Protein AF-A0A257GTQ3-F1 (afdb_monomer)

Secondary structure (DSSP, 8-state):
-HHHHHHHHSS-TT-TT---EEEEES--HHHHSSSHHHHHHHHHH-SEEEEEESS--TTGGG-SEEEEBPPGGGS-EEEE-TT-EEEEE---SPPPTT-B-HHHHHHHHHHHTT------SSGGGHHHHHHHHHHHTHHHHTT--HHHHHHHSEEESP--STT----SS--SS--SSTTSS--------PPPSS---SSS-S-------SS----

Structure (mmCIF, N/CA/C/O backbone):
data_AF-A0A257GTQ3-F1
#
_entry.id   AF-A0A257GTQ3-F1
#
loop_
_atom_site.group_PDB
_atom_site.id
_atom_site.type_symbol
_atom_site.label_atom_id
_atom_site.label_alt_id
_atom_site.label_comp_id
_atom_site.label_asym_id
_atom_site.label_entity_id
_atom_site.label_seq_id
_atom_site.pdbx_PDB_ins_code
_atom_site.Cartn_x
_atom_site.Cartn_y
_atom_site.Cartn_z
_atom_site.occupancy
_atom_site.B_iso_or_equiv
_atom_site.auth_seq_id
_atom_site.auth_comp_id
_atom_site.auth_asym_id
_atom_site.auth_atom_id
_atom_site.pdbx_PDB_model_num
ATOM 1 N N . THR A 1 1 ? 8.816 -9.299 -2.120 1.00 52.41 1 THR A N 1
ATOM 2 C CA . THR A 1 1 ? 8.744 -7.893 -2.590 1.00 52.41 1 THR A CA 1
ATOM 3 C C . THR A 1 1 ? 8.088 -7.847 -3.965 1.00 52.41 1 THR A C 1
ATOM 5 O O . THR A 1 1 ? 7.924 -8.905 -4.564 1.00 52.41 1 THR A O 1
ATOM 8 N N . VAL A 1 2 ? 7.696 -6.670 -4.474 1.00 62.88 2 VAL A N 1
ATOM 9 C CA . VAL A 1 2 ? 7.109 -6.532 -5.832 1.00 62.88 2 VAL A CA 1
ATOM 10 C C . VAL A 1 2 ? 8.081 -7.011 -6.926 1.00 62.88 2 VAL A C 1
ATOM 12 O O . VAL A 1 2 ? 7.671 -7.591 -7.925 1.00 62.88 2 VAL A O 1
ATOM 15 N N . VAL A 1 3 ? 9.390 -6.859 -6.708 1.00 68.75 3 VAL A N 1
ATOM 16 C CA . VAL A 1 3 ? 10.421 -7.381 -7.622 1.00 68.75 3 VAL A CA 1
ATOM 17 C C . VAL A 1 3 ? 10.440 -8.915 -7.612 1.00 68.75 3 VAL A C 1
ATOM 19 O O . VAL A 1 3 ? 10.368 -9.545 -8.661 1.00 68.75 3 VAL A O 1
ATOM 22 N N . GLU A 1 4 ? 10.435 -9.533 -6.428 1.00 77.38 4 GLU A N 1
ATOM 23 C CA . GLU A 1 4 ? 10.450 -10.999 -6.301 1.00 77.38 4 GLU A CA 1
ATOM 24 C C . GLU A 1 4 ? 9.215 -11.676 -6.912 1.00 77.38 4 GLU A C 1
ATOM 26 O O . GLU A 1 4 ? 9.310 -12.801 -7.400 1.00 77.38 4 GLU A O 1
ATOM 31 N N . SER A 1 5 ? 8.039 -11.037 -6.880 1.00 81.06 5 SER A N 1
ATOM 32 C CA . SER A 1 5 ? 6.834 -11.624 -7.482 1.00 81.06 5 SER A CA 1
ATOM 33 C C . SER A 1 5 ? 6.911 -11.674 -9.010 1.00 81.06 5 SER A C 1
ATOM 35 O O . SER A 1 5 ? 6.331 -12.579 -9.610 1.00 81.06 5 SER A O 1
ATOM 37 N N . ARG A 1 6 ? 7.660 -10.762 -9.642 1.00 83.62 6 ARG A N 1
ATOM 38 C CA . ARG A 1 6 ? 7.871 -10.729 -11.097 1.00 83.62 6 ARG A CA 1
ATOM 39 C C . ARG A 1 6 ? 8.849 -11.782 -11.575 1.00 83.62 6 ARG A C 1
ATOM 41 O O . ARG A 1 6 ? 8.560 -12.468 -12.551 1.00 83.62 6 ARG A O 1
ATOM 48 N N . ASP A 1 7 ? 9.941 -11.973 -10.846 1.00 90.06 7 ASP A N 1
ATOM 49 C CA . ASP A 1 7 ? 10.881 -13.056 -11.139 1.00 90.06 7 ASP A CA 1
ATOM 50 C C . ASP A 1 7 ? 10.176 -14.413 -11.040 1.00 90.06 7 ASP A C 1
ATOM 52 O O . ASP A 1 7 ? 10.350 -15.274 -11.898 1.00 90.06 7 ASP A O 1
ATOM 56 N N . LYS A 1 8 ? 9.276 -14.572 -10.060 1.00 92.75 8 LYS A N 1
ATOM 57 C CA . LYS A 1 8 ? 8.428 -15.765 -9.956 1.00 92.75 8 LYS A CA 1
ATOM 58 C C . LYS A 1 8 ? 7.410 -15.901 -11.084 1.00 92.75 8 LYS A C 1
ATOM 60 O O . LYS A 1 8 ? 7.043 -17.024 -11.402 1.00 92.75 8 LYS A O 1
ATOM 65 N N . ALA A 1 9 ? 6.929 -14.816 -11.687 1.00 93.88 9 ALA A N 1
ATOM 66 C CA . ALA A 1 9 ? 6.057 -14.910 -12.862 1.00 93.88 9 ALA A CA 1
ATOM 67 C C . ALA A 1 9 ? 6.818 -15.459 -14.083 1.00 93.88 9 ALA A C 1
ATOM 69 O O . ALA A 1 9 ? 6.277 -16.250 -14.857 1.00 93.88 9 ALA A O 1
ATOM 70 N N . LEU A 1 10 ? 8.099 -15.100 -14.198 1.00 95.25 10 LEU A N 1
ATOM 71 C CA . LEU A 1 10 ? 8.998 -15.519 -15.275 1.00 95.25 10 LEU A CA 1
ATOM 72 C C . LEU A 1 10 ? 9.765 -16.819 -14.991 1.00 95.25 10 LEU A C 1
ATOM 74 O O . LEU A 1 10 ? 10.515 -17.275 -15.854 1.00 95.25 10 LEU A O 1
ATOM 78 N N . ALA A 1 11 ? 9.583 -17.423 -13.815 1.00 95.00 11 ALA A N 1
ATOM 79 C CA . ALA A 1 11 ? 10.220 -18.684 -13.454 1.00 95.00 11 ALA A CA 1
ATOM 80 C C . ALA A 1 11 ? 9.871 -19.806 -14.447 1.00 95.00 11 ALA A C 1
ATOM 82 O O . ALA A 1 11 ? 8.880 -19.738 -15.180 1.00 95.00 11 ALA A O 1
ATOM 83 N N . ASP A 1 12 ? 10.679 -20.864 -14.476 1.00 95.12 12 ASP A N 1
ATOM 84 C CA . ASP A 1 12 ? 10.383 -22.047 -15.287 1.00 95.12 12 ASP A CA 1
ATOM 85 C C . ASP A 1 12 ? 9.083 -22.725 -14.814 1.00 95.12 12 ASP A C 1
ATOM 87 O O . ASP A 1 12 ? 8.735 -22.663 -13.637 1.00 95.12 12 ASP A O 1
ATOM 91 N N . ASP A 1 13 ? 8.348 -23.383 -15.715 1.00 93.44 13 ASP A N 1
ATOM 92 C CA . ASP A 1 13 ? 7.093 -24.072 -15.362 1.00 93.44 13 ASP A CA 1
ATOM 93 C C . ASP A 1 13 ? 7.296 -25.238 -14.377 1.00 93.44 13 ASP A C 1
ATOM 95 O O . ASP A 1 13 ? 6.336 -25.680 -13.746 1.00 93.44 13 ASP A O 1
ATOM 99 N N . SER A 1 14 ? 8.525 -25.738 -14.232 1.00 95.25 14 SER A N 1
ATOM 100 C CA . SER A 1 14 ? 8.886 -26.716 -13.204 1.00 95.25 14 SER A CA 1
ATOM 101 C C . SER A 1 14 ? 9.073 -26.118 -11.805 1.00 95.25 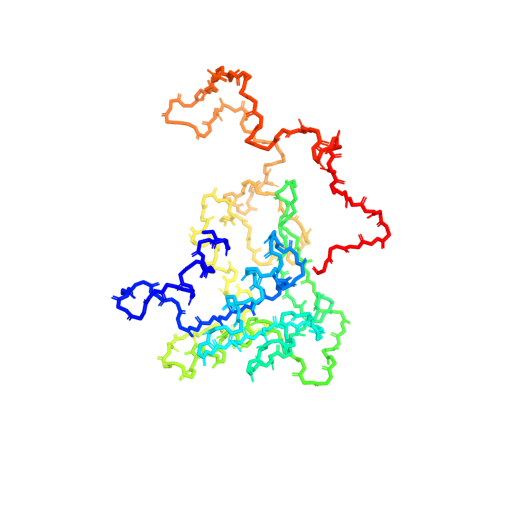14 SER A C 1
ATOM 103 O O . SER A 1 14 ? 9.116 -26.878 -10.835 1.00 95.25 14 SER A O 1
ATOM 105 N N . ASP A 1 15 ? 9.165 -24.790 -11.672 1.00 95.56 15 ASP A N 1
ATOM 106 C CA . ASP A 1 15 ? 9.287 -24.128 -10.375 1.00 95.56 15 ASP A CA 1
ATOM 107 C C . ASP A 1 15 ? 7.935 -24.171 -9.631 1.00 95.56 15 ASP A C 1
ATOM 109 O O . ASP A 1 15 ? 6.957 -23.562 -10.080 1.00 95.56 15 ASP A O 1
ATOM 113 N N . PRO A 1 16 ? 7.847 -24.842 -8.463 1.00 94.06 16 PRO A N 1
ATOM 114 C CA . PRO A 1 16 ? 6.606 -24.921 -7.690 1.00 94.06 16 PRO A CA 1
ATOM 115 C C . PRO A 1 16 ? 6.141 -23.564 -7.139 1.00 94.06 16 PRO A C 1
ATOM 117 O O . PRO A 1 16 ? 5.009 -23.446 -6.670 1.00 94.06 16 PRO A O 1
ATOM 120 N N . HIS A 1 17 ? 7.002 -22.548 -7.158 1.00 94.81 17 HIS A N 1
ATOM 121 C CA . HIS A 1 17 ? 6.705 -21.189 -6.724 1.00 94.81 17 HIS A CA 1
ATOM 122 C C . HIS A 1 17 ? 6.378 -20.241 -7.878 1.00 94.81 17 HIS A C 1
ATOM 124 O O . HIS A 1 17 ? 6.173 -19.048 -7.620 1.00 94.81 17 HIS A O 1
ATOM 130 N N . LYS A 1 18 ? 6.305 -20.742 -9.121 1.00 96.19 18 LYS A N 1
ATOM 131 C CA . LYS A 1 18 ? 5.925 -19.929 -10.273 1.00 96.19 18 LYS A CA 1
ATOM 132 C C . LYS A 1 18 ? 4.564 -19.274 -10.054 1.00 96.19 18 LYS A C 1
ATOM 134 O O . LYS A 1 18 ? 3.571 -19.921 -9.715 1.00 96.19 18 LYS A O 1
ATOM 139 N N . VAL A 1 19 ? 4.508 -17.969 -10.289 1.00 96.31 19 VAL A N 1
ATOM 140 C CA . VAL A 1 19 ? 3.266 -17.200 -10.209 1.00 96.31 19 VAL A CA 1
ATOM 141 C C . VAL A 1 19 ? 2.576 -17.257 -11.565 1.00 96.31 19 VAL A C 1
ATOM 143 O O . VAL A 1 19 ? 3.073 -16.736 -12.556 1.00 96.31 19 VAL A O 1
ATOM 146 N N . HIS A 1 20 ? 1.411 -17.898 -11.612 1.00 96.44 20 HIS A N 1
ATOM 147 C CA . HIS A 1 20 ? 0.620 -18.007 -12.840 1.00 96.44 20 HIS A CA 1
ATOM 148 C C . HIS A 1 20 ? -0.433 -16.919 -12.992 1.00 96.44 20 HIS A C 1
ATOM 150 O O . HIS A 1 20 ? -0.839 -16.629 -14.113 1.00 96.44 20 HIS A O 1
ATOM 156 N N . GLY A 1 21 ? -0.896 -16.337 -11.893 1.00 96.94 21 GLY A N 1
ATOM 157 C CA . GLY A 1 21 ? -1.866 -15.262 -11.942 1.00 96.94 21 GLY A CA 1
ATOM 158 C C . GLY A 1 21 ? -1.642 -14.261 -10.830 1.00 96.94 21 GLY A C 1
ATOM 159 O O . GLY A 1 21 ? -1.078 -14.596 -9.787 1.00 96.94 21 GLY A O 1
ATOM 160 N N . MET A 1 22 ? -2.068 -13.031 -11.078 1.00 96.94 22 MET A N 1
ATOM 161 C CA . MET A 1 22 ? -1.882 -11.923 -10.157 1.00 96.94 22 MET A CA 1
ATOM 162 C C . MET A 1 22 ? -3.159 -11.098 -10.068 1.00 96.94 22 MET A C 1
ATOM 164 O O . MET A 1 22 ? -3.832 -10.861 -11.071 1.00 96.94 22 MET A O 1
ATOM 168 N N . TYR A 1 23 ? -3.471 -10.665 -8.851 1.00 97.75 23 TYR A N 1
ATOM 169 C CA . TYR A 1 23 ? -4.510 -9.688 -8.589 1.00 97.75 23 TYR A CA 1
ATOM 170 C C . TYR A 1 23 ? -3.848 -8.418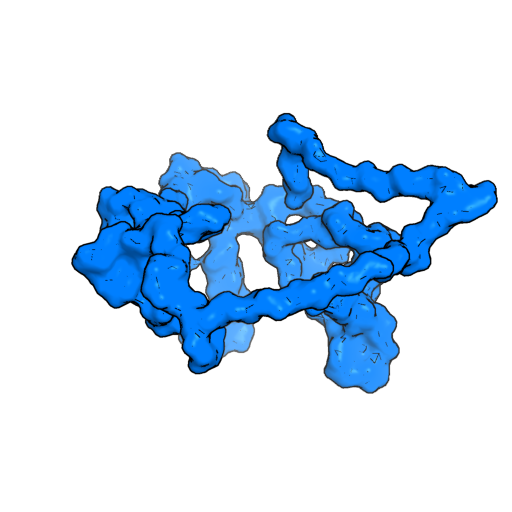 -8.048 1.00 97.75 23 TYR A C 1
ATOM 172 O O . TYR A 1 23 ? -3.321 -8.424 -6.937 1.00 97.75 23 TYR A O 1
ATOM 180 N N . ILE A 1 24 ? -3.835 -7.365 -8.864 1.00 97.31 24 ILE A N 1
ATOM 181 C CA . ILE A 1 24 ? -3.259 -6.057 -8.540 1.00 97.31 24 ILE A CA 1
ATOM 182 C C . ILE A 1 24 ? -4.400 -5.108 -8.175 1.00 97.31 24 ILE A C 1
ATOM 184 O O . ILE A 1 24 ? -5.370 -4.992 -8.921 1.00 97.31 24 ILE A O 1
ATOM 188 N N . MET A 1 25 ? -4.289 -4.430 -7.035 1.00 97.94 25 MET A N 1
ATOM 189 C CA . MET A 1 25 ? -5.295 -3.489 -6.544 1.00 97.94 25 MET A CA 1
ATOM 190 C C . MET A 1 25 ? -4.646 -2.132 -6.278 1.00 97.94 25 MET A C 1
ATOM 192 O O . MET A 1 25 ? -3.805 -2.031 -5.390 1.00 97.94 25 MET A O 1
ATOM 196 N N . GLY A 1 26 ? -5.066 -1.100 -7.013 1.00 96.31 26 GLY A N 1
ATOM 197 C CA . GLY A 1 26 ? -4.649 0.286 -6.786 1.00 96.31 26 GLY A CA 1
ATOM 198 C C . GLY A 1 26 ? -3.155 0.556 -6.994 1.00 96.31 26 GLY A C 1
ATOM 199 O O . GLY A 1 26 ? -2.608 1.425 -6.320 1.00 96.31 26 GLY A O 1
ATOM 200 N N . GLU A 1 27 ? -2.495 -0.184 -7.889 1.00 95.56 27 GLU A N 1
ATOM 201 C CA . GLU A 1 27 ? -1.079 0.008 -8.226 1.00 95.56 27 GLU A CA 1
ATOM 202 C C . GLU A 1 27 ? -0.848 -0.036 -9.742 1.00 95.56 27 GLU A C 1
ATOM 204 O O . GLU A 1 27 ? -1.530 -0.765 -10.466 1.00 95.56 27 GLU A O 1
ATOM 209 N N . ASN A 1 28 ? 0.182 0.680 -10.210 1.00 96.06 28 ASN A N 1
ATOM 210 C CA . ASN A 1 28 ? 0.575 0.720 -11.619 1.00 96.06 28 ASN A CA 1
ATOM 211 C C . ASN A 1 28 ? 2.041 0.285 -11.875 1.00 96.06 28 ASN A C 1
ATOM 213 O O . ASN A 1 28 ? 2.844 1.056 -12.419 1.00 96.06 28 ASN A O 1
ATOM 217 N N . PRO A 1 29 ? 2.423 -0.966 -11.554 1.00 94.38 29 PRO A N 1
ATOM 218 C CA . PRO A 1 29 ? 3.793 -1.462 -11.711 1.00 94.38 29 PRO A CA 1
ATOM 219 C C . PRO A 1 29 ? 4.291 -1.522 -13.166 1.00 94.38 29 PRO A C 1
ATOM 221 O O . PRO A 1 29 ? 5.487 -1.690 -13.407 1.00 94.38 29 PRO A O 1
ATOM 224 N N . ALA A 1 30 ? 3.423 -1.405 -14.175 1.00 93.81 30 ALA A N 1
ATOM 225 C CA . ALA A 1 30 ? 3.834 -1.248 -15.574 1.00 93.81 30 ALA A CA 1
ATOM 226 C C . ALA A 1 30 ? 4.410 0.150 -15.894 1.00 93.81 30 ALA A C 1
ATOM 228 O O . ALA A 1 30 ? 4.941 0.346 -16.997 1.00 93.81 30 ALA A O 1
ATOM 229 N N . MET A 1 31 ? 4.321 1.097 -14.953 1.00 93.81 31 MET A N 1
ATOM 230 C CA . MET A 1 31 ? 4.890 2.443 -15.047 1.00 93.81 31 MET A CA 1
ATOM 231 C C . MET A 1 31 ? 5.758 2.829 -13.836 1.00 93.81 31 MET A C 1
ATOM 233 O O . MET A 1 31 ? 6.762 3.512 -14.014 1.00 93.81 31 MET A O 1
ATOM 237 N N . SER A 1 32 ? 5.416 2.406 -12.616 1.00 92.44 32 SER A N 1
ATOM 238 C CA . SER A 1 32 ? 6.102 2.856 -11.391 1.00 92.44 32 SER A CA 1
ATOM 239 C C . SER A 1 32 ? 7.365 2.075 -11.021 1.00 92.44 32 SER A C 1
ATOM 241 O O . SER A 1 32 ? 8.206 2.589 -10.283 1.00 92.44 32 SER A O 1
ATOM 243 N N . ASP A 1 33 ? 7.497 0.838 -11.491 1.00 91.88 33 ASP A N 1
ATOM 244 C CA . ASP A 1 33 ? 8.557 -0.063 -11.039 1.00 91.88 33 ASP A CA 1
ATOM 245 C C . ASP A 1 33 ? 9.873 0.113 -11.815 1.00 91.88 33 ASP A C 1
ATOM 247 O O . ASP A 1 33 ? 9.870 0.523 -12.980 1.00 91.88 33 ASP A O 1
ATOM 251 N N . PRO A 1 34 ? 11.022 -0.245 -11.210 1.00 89.88 34 PRO A N 1
ATOM 252 C CA . PRO A 1 34 ? 12.297 -0.269 -11.918 1.00 89.88 34 PRO A CA 1
ATOM 253 C C . PRO A 1 34 ? 12.316 -1.346 -13.014 1.00 89.88 34 PRO A C 1
ATOM 255 O O . PRO A 1 34 ? 11.641 -2.367 -12.908 1.00 89.88 34 PRO A O 1
ATOM 258 N N . ASP A 1 35 ? 13.134 -1.118 -14.048 1.00 92.69 35 ASP A N 1
ATOM 259 C CA . ASP A 1 35 ? 13.238 -1.967 -15.246 1.00 92.69 35 ASP A CA 1
ATOM 260 C C . ASP A 1 35 ? 11.874 -2.260 -15.896 1.00 92.69 35 ASP A C 1
ATOM 262 O O . ASP A 1 35 ? 11.339 -3.369 -15.854 1.00 92.69 35 ASP A O 1
ATOM 266 N N . LEU A 1 36 ? 11.309 -1.232 -16.541 1.00 93.00 36 LEU A N 1
ATOM 267 C CA . LEU A 1 36 ? 9.987 -1.307 -17.169 1.00 93.00 36 LEU A CA 1
ATOM 268 C C . LEU A 1 36 ? 9.866 -2.398 -18.247 1.00 93.00 36 LEU A C 1
ATOM 270 O O . LEU A 1 36 ? 8.756 -2.843 -18.543 1.00 93.00 36 LEU A O 1
ATOM 274 N N . ASN A 1 37 ? 10.978 -2.845 -18.833 1.00 94.69 37 ASN A N 1
ATOM 275 C CA . ASN A 1 37 ? 10.952 -3.931 -19.807 1.00 94.69 37 ASN A CA 1
ATOM 276 C C . ASN A 1 37 ? 10.718 -5.271 -19.108 1.00 94.69 37 ASN A C 1
ATOM 278 O O . ASN A 1 37 ? 9.784 -5.987 -19.472 1.00 94.69 37 ASN A O 1
ATOM 282 N N . HIS A 1 38 ? 11.509 -5.571 -18.072 1.00 93.75 38 HIS A N 1
ATOM 283 C CA . HIS A 1 38 ? 11.317 -6.757 -17.230 1.00 93.75 38 HIS A CA 1
ATOM 284 C C . HIS A 1 38 ? 9.921 -6.777 -16.611 1.00 93.75 38 HIS A C 1
ATOM 286 O O . HIS A 1 38 ? 9.172 -7.748 -16.706 1.00 93.75 38 HIS A O 1
ATOM 292 N N . ALA A 1 39 ? 9.541 -5.631 -16.065 1.00 94.00 39 ALA A N 1
ATOM 293 C CA . ALA A 1 39 ? 8.266 -5.352 -15.448 1.00 94.00 39 ALA A CA 1
ATOM 294 C C . ALA A 1 39 ? 7.053 -5.752 -16.301 1.00 94.00 39 ALA A C 1
ATOM 296 O O . ALA A 1 39 ? 6.184 -6.520 -15.875 1.00 94.00 39 ALA A O 1
ATOM 297 N N . ARG A 1 40 ? 6.989 -5.205 -17.517 1.00 95.62 40 ARG A N 1
ATOM 298 C CA . ARG A 1 40 ? 5.892 -5.434 -18.461 1.00 95.62 40 ARG A CA 1
ATOM 299 C C . ARG A 1 40 ? 5.937 -6.846 -19.024 1.00 95.62 40 ARG A C 1
ATOM 301 O O . ARG A 1 40 ? 4.883 -7.447 -19.202 1.00 95.62 40 ARG A O 1
ATOM 308 N N . HIS A 1 41 ? 7.134 -7.388 -19.260 1.00 96.25 41 HIS A N 1
ATOM 309 C CA . HIS A 1 41 ? 7.292 -8.764 -19.715 1.00 96.25 41 HIS A CA 1
ATOM 310 C C . HIS A 1 41 ? 6.733 -9.765 -18.699 1.00 96.25 41 HIS A C 1
ATOM 312 O O . HIS A 1 41 ? 5.942 -10.628 -19.073 1.00 96.25 41 HIS A O 1
ATOM 318 N N . ALA A 1 42 ? 7.070 -9.600 -17.417 1.00 95.94 42 ALA A N 1
ATOM 319 C CA . ALA A 1 42 ? 6.550 -10.435 -16.342 1.00 95.94 42 ALA A CA 1
ATOM 320 C C . ALA A 1 42 ? 5.018 -10.388 -16.281 1.00 95.94 42 ALA A C 1
ATOM 322 O O . ALA A 1 42 ? 4.375 -11.435 -16.294 1.00 95.94 42 ALA A O 1
ATOM 323 N N . LEU A 1 43 ? 4.427 -9.187 -16.292 1.00 96.44 43 LEU A N 1
ATOM 324 C CA . LEU A 1 43 ? 2.969 -9.020 -16.264 1.00 96.44 43 LEU A CA 1
ATOM 325 C C . LEU A 1 43 ? 2.285 -9.666 -17.478 1.00 96.44 43 LEU A C 1
ATOM 327 O O . LEU A 1 43 ? 1.301 -10.378 -17.308 1.00 96.44 43 LEU A O 1
ATOM 331 N N . ALA A 1 44 ? 2.836 -9.484 -18.680 1.00 96.12 44 ALA A N 1
ATOM 332 C CA . ALA A 1 44 ? 2.297 -10.065 -19.911 1.00 96.12 44 ALA A CA 1
ATOM 333 C C . ALA A 1 44 ? 2.489 -11.592 -20.018 1.00 96.12 44 ALA A C 1
ATOM 335 O O . ALA A 1 44 ? 1.850 -12.231 -20.849 1.00 96.12 44 ALA A O 1
ATOM 336 N N . SER A 1 45 ? 3.385 -12.179 -19.217 1.00 96.12 45 SER A N 1
ATOM 337 C CA . SER A 1 45 ? 3.636 -13.629 -19.190 1.00 96.12 45 SER A CA 1
ATOM 338 C C . SER A 1 45 ? 2.676 -14.408 -18.284 1.00 96.12 45 SER A C 1
ATOM 340 O O . SER A 1 45 ? 2.628 -15.640 -18.346 1.00 96.12 45 SER A O 1
ATOM 342 N N . LEU A 1 46 ? 1.922 -13.705 -17.432 1.00 97.25 46 LEU A N 1
ATOM 343 C CA . LEU A 1 46 ? 0.943 -14.318 -16.543 1.00 97.25 46 LEU A CA 1
ATOM 344 C C . LEU A 1 46 ? -0.156 -15.010 -17.358 1.00 97.25 46 LEU A C 1
ATOM 346 O O . LEU A 1 46 ? -0.575 -14.541 -18.410 1.00 97.25 46 LEU A O 1
ATOM 350 N N . LYS A 1 47 ? -0.662 -16.129 -16.835 1.00 97.44 47 LYS A N 1
ATOM 351 C CA . LYS A 1 47 ? -1.834 -16.816 -17.398 1.00 97.44 47 LYS A CA 1
ATOM 352 C C . LYS A 1 47 ? -3.132 -16.077 -17.089 1.00 97.44 47 LYS A C 1
ATOM 354 O O . LYS A 1 47 ? -4.120 -16.303 -17.780 1.00 97.44 47 LYS A O 1
ATOM 359 N N . HIS A 1 48 ? -3.149 -15.301 -16.005 1.00 98.06 48 HIS A N 1
ATOM 360 C CA . HIS A 1 48 ? -4.294 -14.480 -15.653 1.00 98.06 48 HIS A CA 1
ATOM 361 C C . HIS A 1 48 ? -3.900 -13.232 -14.855 1.00 98.06 48 HIS A C 1
ATOM 363 O O . HIS A 1 48 ? -3.315 -13.349 -13.776 1.00 98.06 48 HIS A O 1
ATOM 369 N N . LEU A 1 49 ? -4.260 -12.049 -15.340 1.00 98.44 49 LEU A N 1
ATOM 370 C CA . LEU A 1 49 ? -4.040 -10.779 -14.657 1.00 98.44 49 LEU A CA 1
ATOM 371 C C . LEU A 1 49 ? -5.372 -10.064 -14.405 1.00 98.44 49 LEU A C 1
ATOM 373 O O . LEU A 1 49 ? -6.084 -9.691 -15.339 1.00 98.44 49 LEU A O 1
ATOM 377 N N . VAL A 1 50 ? -5.686 -9.853 -13.126 1.00 98.56 50 VAL A N 1
ATOM 378 C CA . VAL A 1 50 ? -6.825 -9.047 -12.673 1.00 98.56 50 VAL A CA 1
ATOM 379 C C . VAL A 1 50 ? -6.297 -7.734 -12.116 1.00 98.56 50 VAL A C 1
ATOM 381 O O . VAL A 1 50 ? -5.424 -7.741 -11.247 1.00 98.56 50 VAL A O 1
ATOM 384 N N . VAL A 1 51 ? -6.843 -6.615 -12.583 1.00 98.62 51 VAL A N 1
ATOM 385 C CA . VAL A 1 51 ? -6.495 -5.277 -12.093 1.00 98.62 51 VAL A CA 1
ATOM 386 C C . VAL A 1 51 ? -7.744 -4.590 -11.556 1.00 98.62 51 VAL A C 1
ATOM 388 O O . VAL A 1 51 ? -8.727 -4.426 -12.276 1.00 98.62 51 VAL A O 1
ATOM 391 N N . GLN A 1 52 ? -7.716 -4.197 -10.285 1.00 98.62 52 GLN A N 1
ATOM 392 C CA . GLN A 1 52 ? -8.726 -3.346 -9.665 1.00 98.62 52 GLN A CA 1
ATOM 393 C C . GLN A 1 52 ? -8.178 -1.927 -9.541 1.00 98.62 52 GLN A C 1
ATOM 395 O O . GLN A 1 52 ? -7.240 -1.689 -8.782 1.00 98.62 52 GLN A O 1
ATOM 400 N N . ASP A 1 53 ? -8.756 -0.997 -10.294 1.00 97.94 53 ASP A N 1
ATOM 401 C CA . ASP A 1 53 ? -8.223 0.357 -10.446 1.00 97.94 53 ASP A CA 1
ATOM 402 C C . ASP A 1 53 ? -9.360 1.364 -10.686 1.00 97.94 53 ASP A C 1
ATOM 404 O O . ASP A 1 53 ? -10.479 1.003 -11.067 1.00 97.94 53 ASP A O 1
ATOM 408 N N . ILE A 1 54 ? -9.068 2.635 -10.430 1.00 97.12 54 ILE A N 1
ATOM 409 C CA . ILE A 1 54 ? -9.953 3.777 -10.663 1.00 97.12 54 ILE A CA 1
ATOM 410 C C . ILE A 1 54 ? -9.769 4.362 -12.074 1.00 97.12 54 ILE A C 1
ATOM 412 O O . ILE A 1 54 ? -10.655 5.063 -12.565 1.00 97.12 54 ILE A O 1
ATOM 416 N N . PHE A 1 55 ? -8.655 4.054 -12.749 1.00 96.38 55 PHE A N 1
ATOM 417 C CA . PHE A 1 55 ? -8.374 4.468 -14.124 1.00 96.38 55 PHE A CA 1
ATOM 418 C C . PHE A 1 55 ? -7.876 3.309 -14.992 1.00 96.38 55 PHE A C 1
ATOM 420 O O . PHE A 1 55 ? -7.450 2.263 -14.510 1.00 96.38 55 PHE A O 1
ATOM 427 N N . MET A 1 56 ? -7.901 3.511 -16.312 1.00 97.12 56 MET A N 1
ATOM 428 C CA . MET A 1 56 ? -7.236 2.609 -17.254 1.00 97.12 56 MET A CA 1
ATOM 429 C C . MET A 1 56 ? -5.732 2.918 -17.296 1.00 97.12 56 MET A C 1
ATOM 431 O O . MET A 1 56 ? -5.261 3.636 -18.180 1.00 97.12 56 MET A O 1
ATOM 435 N N . THR A 1 57 ? -5.002 2.416 -16.301 1.00 97.50 57 THR A N 1
ATOM 436 C CA . THR A 1 57 ? -3.54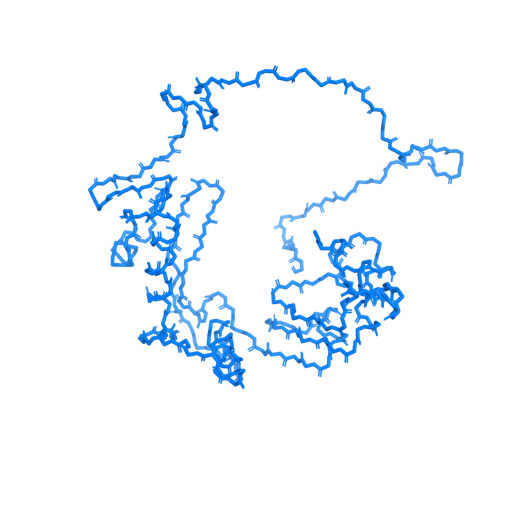6 2.562 -16.151 1.00 97.50 57 THR A CA 1
ATOM 437 C C . THR A 1 57 ? -2.769 1.671 -17.124 1.00 97.50 57 THR A C 1
ATOM 439 O O . THR A 1 57 ? -3.320 0.743 -17.719 1.00 97.50 57 THR A O 1
ATOM 442 N N . GLU A 1 58 ? -1.465 1.907 -17.291 1.00 97.06 58 GLU A N 1
ATOM 443 C CA . GLU A 1 58 ? -0.575 1.057 -18.099 1.00 97.06 58 GLU A CA 1
ATOM 444 C C . GLU A 1 58 ? -0.602 -0.405 -17.639 1.00 97.06 58 GLU A C 1
ATOM 446 O O . GLU A 1 58 ? -0.442 -1.312 -18.453 1.00 97.06 58 GLU A O 1
ATOM 451 N N . THR A 1 59 ? -0.822 -0.643 -16.345 1.00 97.50 59 THR A N 1
ATOM 452 C CA . THR A 1 59 ? -0.991 -1.992 -15.797 1.00 97.50 59 THR A CA 1
ATOM 453 C C . THR A 1 59 ? -2.358 -2.564 -16.154 1.00 97.50 59 THR A C 1
ATOM 455 O O . THR A 1 59 ? -2.429 -3.706 -16.604 1.00 97.50 59 THR A O 1
ATOM 458 N N . ALA A 1 60 ? -3.435 -1.779 -16.028 1.00 97.81 60 ALA A N 1
ATOM 459 C CA . ALA A 1 60 ? -4.777 -2.207 -16.430 1.00 97.81 60 ALA A CA 1
ATOM 460 C C . ALA A 1 60 ? -4.861 -2.548 -17.930 1.00 97.81 60 ALA A C 1
ATOM 462 O O . ALA A 1 60 ? -5.566 -3.480 -18.306 1.00 97.81 60 ALA A O 1
ATOM 463 N N . TRP A 1 61 ? -4.081 -1.871 -18.780 1.00 97.25 61 TRP A N 1
ATOM 464 C CA . TRP A 1 61 ? -3.958 -2.186 -20.211 1.00 97.25 61 TRP A CA 1
ATOM 465 C C . TRP A 1 61 ? -3.406 -3.586 -20.509 1.00 97.25 61 TRP A C 1
ATOM 467 O O . TRP A 1 61 ? -3.639 -4.104 -21.600 1.00 97.25 61 TRP A O 1
ATOM 477 N N . LEU A 1 62 ? -2.669 -4.188 -19.572 1.00 97.19 62 LEU A N 1
ATOM 478 C CA . LEU A 1 62 ? -2.140 -5.550 -19.694 1.00 97.19 62 LEU A CA 1
ATOM 479 C C . LEU A 1 62 ? -3.082 -6.606 -19.095 1.00 97.19 62 LEU A C 1
ATOM 481 O O . LEU A 1 62 ? -2.797 -7.795 -19.211 1.00 97.19 62 LEU A O 1
ATOM 485 N N . ALA A 1 63 ? -4.157 -6.195 -18.418 1.00 98.25 63 ALA A N 1
ATOM 486 C CA . ALA A 1 63 ? -5.020 -7.092 -17.662 1.00 98.25 63 ALA A CA 1
ATOM 487 C C . ALA A 1 63 ? -5.995 -7.867 -18.556 1.00 98.25 63 ALA A C 1
ATOM 489 O O . ALA A 1 63 ? -6.545 -7.330 -19.517 1.00 98.25 63 ALA A O 1
ATOM 490 N N . ASP A 1 64 ? -6.299 -9.105 -18.166 1.00 98.56 64 ASP A N 1
ATOM 491 C CA . ASP A 1 64 ? -7.404 -9.863 -18.759 1.00 98.56 64 ASP A CA 1
ATOM 492 C C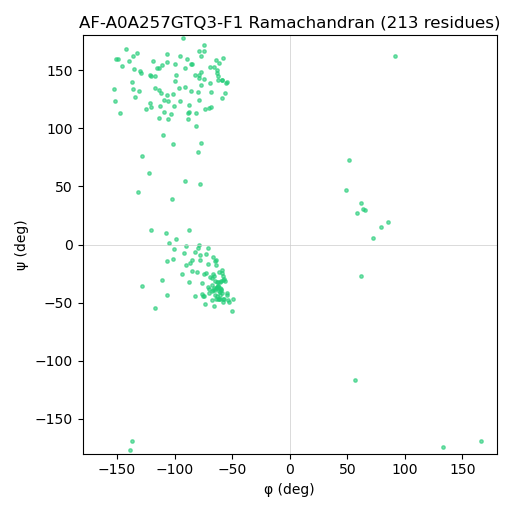 . ASP A 1 64 ? -8.757 -9.369 -18.236 1.00 98.56 64 ASP A C 1
ATOM 494 O O . ASP A 1 64 ? -9.773 -9.427 -18.931 1.00 98.56 64 ASP A O 1
ATOM 498 N N . VAL A 1 65 ? -8.782 -8.918 -16.977 1.00 98.38 65 VAL A N 1
ATOM 499 C CA . VAL A 1 65 ? -9.979 -8.423 -16.295 1.00 98.38 65 VAL A CA 1
ATOM 500 C C . VAL A 1 65 ? -9.648 -7.129 -15.568 1.00 98.38 65 VAL A C 1
ATOM 502 O O . VAL A 1 65 ? -8.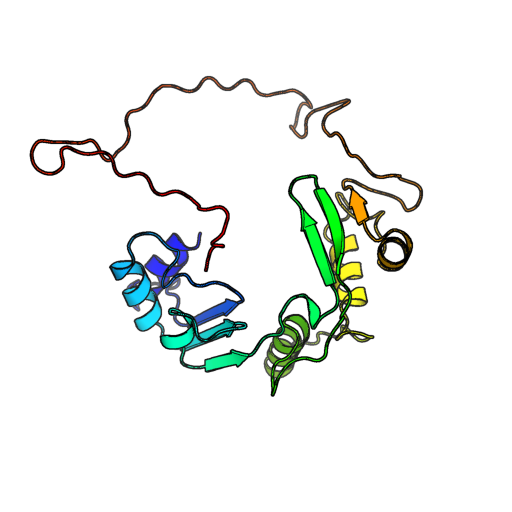747 -7.090 -14.731 1.00 98.38 65 VAL A O 1
ATOM 505 N N . VAL A 1 66 ? -10.443 -6.094 -15.836 1.00 98.50 66 VAL A N 1
ATOM 506 C CA . VAL A 1 66 ? -10.405 -4.828 -15.100 1.00 98.50 66 VAL A CA 1
ATOM 507 C C . VAL A 1 66 ? -11.659 -4.711 -14.237 1.00 98.50 66 VAL A C 1
ATOM 509 O O . VAL A 1 66 ? -12.780 -4.811 -14.741 1.00 98.50 66 VAL A O 1
ATOM 512 N N . LEU A 1 67 ? -11.472 -4.509 -12.933 1.00 98.56 67 LEU A N 1
ATOM 513 C CA . LEU A 1 67 ? -12.535 -4.304 -11.951 1.00 98.56 67 LEU A CA 1
ATOM 514 C C . LEU A 1 67 ? -12.566 -2.817 -11.554 1.00 98.56 67 LEU A C 1
ATOM 516 O O . LEU A 1 67 ? -11.655 -2.364 -10.864 1.00 98.56 67 LEU A O 1
ATOM 520 N N . PRO A 1 68 ? -13.574 -2.033 -11.981 1.00 98.19 68 PRO A N 1
ATOM 521 C CA . PRO A 1 68 ? -13.607 -0.601 -11.701 1.00 98.19 68 PRO A CA 1
ATOM 522 C C . PRO A 1 68 ? -13.867 -0.335 -10.212 1.00 98.19 68 PRO A C 1
ATOM 524 O O . PRO A 1 68 ? -14.929 -0.684 -9.682 1.00 98.19 68 PRO A O 1
ATOM 527 N N . ALA A 1 69 ? -12.905 0.303 -9.550 1.00 98.12 69 ALA A N 1
ATOM 528 C CA . ALA A 1 69 ? -12.973 0.661 -8.137 1.00 98.12 69 ALA A CA 1
ATOM 529 C C . ALA A 1 69 ? -13.473 2.095 -7.923 1.00 98.12 69 ALA A C 1
ATOM 531 O O . ALA A 1 69 ? -13.451 2.930 -8.825 1.00 98.12 69 ALA A O 1
ATOM 532 N N . THR A 1 70 ? -13.910 2.389 -6.702 1.00 97.88 70 THR A N 1
ATOM 533 C CA . THR A 1 70 ? -14.263 3.750 -6.273 1.00 97.88 70 THR A CA 1
ATOM 534 C C . THR A 1 70 ? -13.057 4.573 -5.841 1.00 97.88 70 THR A C 1
ATOM 536 O O . THR A 1 70 ? -12.162 4.069 -5.148 1.00 97.88 70 THR A O 1
ATOM 539 N N . THR A 1 71 ? -13.102 5.873 -6.116 1.00 96.94 71 THR A N 1
ATOM 540 C CA . THR A 1 71 ? -12.132 6.846 -5.599 1.00 96.94 71 THR A CA 1
ATOM 541 C C . THR A 1 71 ? -12.366 7.163 -4.112 1.00 96.94 71 THR A C 1
ATOM 543 O O . THR A 1 71 ? -13.346 6.731 -3.506 1.00 96.94 71 THR A O 1
ATOM 546 N N . TRP A 1 72 ? -11.444 7.897 -3.477 1.00 95.81 72 TRP A N 1
ATOM 547 C CA . TRP A 1 72 ? -11.546 8.261 -2.055 1.00 95.81 72 TRP A CA 1
ATOM 548 C C . TRP A 1 72 ? -12.873 8.940 -1.648 1.00 95.81 72 TRP A C 1
ATOM 550 O O . TRP A 1 72 ? -13.481 8.473 -0.689 1.00 95.81 72 TRP A O 1
ATOM 560 N N . PRO A 1 73 ? -13.384 9.980 -2.342 1.00 97.19 73 PRO A N 1
ATOM 561 C CA . PRO A 1 73 ? -14.634 10.642 -1.950 1.00 97.19 73 PRO A CA 1
ATOM 562 C C . PRO A 1 73 ? -15.903 9.804 -2.192 1.00 97.19 73 PRO A C 1
ATOM 564 O O . PRO A 1 73 ? -16.999 10.255 -1.866 1.00 97.19 73 PRO A O 1
ATOM 567 N N . GLU A 1 74 ? -15.790 8.609 -2.767 1.00 97.75 74 GLU A N 1
ATOM 568 C CA . GLU A 1 74 ? -16.921 7.745 -3.127 1.00 97.75 74 GLU A CA 1
ATOM 569 C C . GLU A 1 74 ? -17.172 6.614 -2.115 1.00 97.75 74 GLU A C 1
ATOM 571 O O . GLU A 1 74 ? -18.144 5.866 -2.257 1.00 97.75 74 GLU A O 1
ATOM 576 N N . LYS A 1 75 ? -16.314 6.481 -1.093 1.00 96.19 75 LYS A N 1
ATOM 577 C CA . LYS A 1 75 ? -16.357 5.398 -0.102 1.00 96.19 75 LYS A CA 1
ATOM 578 C C . LYS A 1 75 ? -16.068 5.888 1.314 1.00 96.19 75 LYS A C 1
ATOM 580 O O . LYS A 1 75 ? -15.425 6.913 1.520 1.00 96.19 75 LYS A O 1
ATOM 585 N N . ASP A 1 76 ? -16.530 5.113 2.286 1.00 96.50 76 ASP A N 1
ATOM 586 C CA . ASP A 1 76 ? -16.149 5.266 3.687 1.00 96.50 76 ASP A CA 1
ATOM 587 C C . ASP A 1 76 ? -14.934 4.391 4.001 1.00 96.50 76 ASP A C 1
ATOM 589 O O . ASP A 1 76 ? -14.715 3.348 3.381 1.00 96.50 76 ASP A O 1
ATOM 593 N N . GLY A 1 77 ? -14.137 4.806 4.979 1.00 96.56 77 GLY A N 1
ATOM 594 C CA . GLY A 1 77 ? -12.954 4.060 5.383 1.00 96.56 77 GLY A CA 1
ATOM 595 C C . GLY A 1 77 ? -12.026 4.877 6.258 1.00 96.56 77 GLY A C 1
ATOM 596 O O . GLY A 1 77 ? -12.364 5.966 6.711 1.00 96.56 77 GLY A O 1
ATOM 597 N N . THR A 1 78 ? -10.829 4.355 6.484 1.00 97.44 78 THR A N 1
ATOM 598 C CA . THR A 1 78 ? -9.786 5.053 7.239 1.00 97.44 78 THR A CA 1
ATOM 599 C C . THR A 1 78 ? -8.480 5.065 6.473 1.00 97.44 78 THR A C 1
ATOM 601 O O . THR A 1 78 ? -8.153 4.094 5.794 1.00 97.44 78 THR A O 1
ATOM 604 N N . VAL A 1 79 ? -7.703 6.130 6.645 1.00 97.31 79 VAL A N 1
ATOM 605 C CA . VAL A 1 79 ? -6.300 6.200 6.220 1.00 97.31 79 VAL A CA 1
ATOM 606 C C . VAL A 1 79 ? -5.415 6.460 7.426 1.00 97.31 79 VAL A C 1
ATOM 608 O O . VAL A 1 79 ? -5.807 7.187 8.335 1.00 97.31 79 VAL A O 1
ATOM 611 N N . SER A 1 80 ? -4.220 5.880 7.421 1.00 96.88 80 SER A N 1
ATOM 612 C CA . SER A 1 80 ? -3.187 6.170 8.414 1.00 96.88 80 SER A CA 1
ATOM 613 C C . SER A 1 80 ? -2.104 7.019 7.769 1.00 96.88 80 SER A C 1
ATOM 615 O O . SER A 1 80 ? -1.539 6.618 6.752 1.00 96.88 80 SER A O 1
ATOM 617 N N . ASN A 1 81 ? -1.817 8.189 8.334 1.00 96.00 81 ASN A N 1
ATOM 618 C CA . ASN A 1 81 ? -0.775 9.072 7.808 1.00 96.00 81 ASN A CA 1
ATOM 619 C C . ASN A 1 81 ? 0.596 8.841 8.475 1.00 96.00 81 ASN A C 1
ATOM 621 O O . ASN A 1 81 ? 0.739 8.031 9.393 1.00 96.00 81 ASN A O 1
ATOM 625 N N . THR A 1 82 ? 1.610 9.579 8.013 1.00 95.12 82 THR A N 1
ATOM 626 C CA . THR A 1 82 ? 3.006 9.470 8.473 1.00 95.12 82 THR A CA 1
ATOM 627 C C . THR A 1 82 ? 3.179 9.699 9.978 1.00 95.12 82 THR A C 1
ATOM 629 O O . THR A 1 82 ? 4.043 9.080 10.597 1.00 95.12 82 THR A O 1
ATOM 632 N N . ASP A 1 83 ? 2.324 10.523 10.585 1.00 94.06 83 ASP A N 1
ATOM 633 C CA . ASP A 1 83 ? 2.360 10.832 12.019 1.00 94.06 83 ASP A CA 1
ATOM 634 C C . ASP A 1 83 ? 1.547 9.836 12.861 1.00 94.06 83 ASP A C 1
ATOM 636 O O . ASP A 1 83 ? 1.314 10.072 14.046 1.00 94.06 83 ASP A O 1
ATOM 640 N N . ARG A 1 84 ? 1.141 8.702 12.270 1.00 95.94 84 ARG A N 1
ATOM 641 C CA . ARG A 1 84 ? 0.342 7.641 12.906 1.00 95.94 84 ARG A CA 1
ATOM 642 C C . ARG A 1 84 ? -1.067 8.086 13.291 1.00 95.94 84 ARG A C 1
ATOM 644 O O . ARG A 1 84 ? -1.646 7.563 14.239 1.00 95.94 84 ARG A O 1
ATOM 651 N N . MET A 1 85 ? -1.649 9.034 12.563 1.00 96.56 85 MET A N 1
ATOM 652 C CA . MET A 1 85 ? -3.055 9.391 12.745 1.00 96.56 85 MET A CA 1
ATOM 653 C C . MET A 1 85 ? -3.940 8.505 11.877 1.00 96.56 85 MET A C 1
ATOM 655 O O . MET A 1 85 ? -3.808 8.527 10.655 1.00 96.56 85 MET A O 1
ATOM 659 N N . VAL A 1 86 ? -4.851 7.762 12.509 1.00 97.50 86 VAL A N 1
ATOM 660 C CA . VAL A 1 86 ? -5.958 7.075 11.835 1.00 97.50 86 VAL A CA 1
ATOM 661 C C . VAL A 1 86 ? -7.055 8.101 11.602 1.00 97.50 86 VAL A C 1
ATOM 663 O O . VAL A 1 86 ? -7.639 8.601 12.560 1.00 97.50 86 VAL A O 1
ATOM 666 N N . GLN A 1 87 ? -7.323 8.423 10.341 1.00 97.75 87 GLN A N 1
ATOM 667 C CA . GLN A 1 87 ? -8.254 9.468 9.928 1.00 97.75 87 GLN A CA 1
ATOM 668 C C . GLN A 1 87 ? -9.451 8.858 9.204 1.00 97.75 87 GLN A C 1
ATOM 670 O O . GLN A 1 87 ? -9.281 8.030 8.308 1.00 97.75 87 GLN 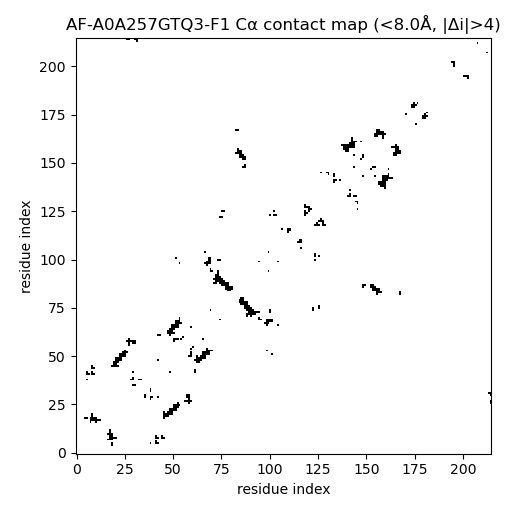A O 1
ATOM 675 N N . LEU A 1 88 ? -10.655 9.288 9.573 1.00 97.62 88 LEU A N 1
ATOM 676 C CA . LEU A 1 88 ? -11.900 8.837 8.964 1.00 97.62 88 LEU A CA 1
ATOM 677 C C . LEU A 1 88 ? -12.146 9.541 7.622 1.00 97.62 88 LEU A C 1
ATOM 679 O O . LEU A 1 88 ? -12.227 10.767 7.552 1.00 97.62 88 LEU A O 1
ATOM 683 N N . GLY A 1 89 ? -12.328 8.751 6.571 1.00 96.56 89 GLY A N 1
ATOM 684 C CA . GLY A 1 89 ? -12.918 9.164 5.304 1.00 96.56 89 GLY A CA 1
ATOM 685 C C . GLY A 1 89 ? -14.397 8.816 5.274 1.00 96.56 89 GLY A C 1
ATOM 686 O O . GLY A 1 89 ? -14.779 7.705 5.645 1.00 96.56 89 GLY A O 1
ATOM 687 N N . LYS A 1 90 ? -15.224 9.762 4.827 1.00 95.69 90 LYS A N 1
ATOM 688 C CA . LYS A 1 90 ? -16.649 9.531 4.592 1.00 95.69 90 LYS A CA 1
ATOM 689 C C . LYS A 1 90 ? -16.986 9.722 3.128 1.00 95.69 90 LYS A C 1
ATOM 691 O O . LYS A 1 90 ? -16.456 10.635 2.488 1.00 95.69 90 LYS A O 1
ATOM 696 N N . LYS A 1 91 ? -17.925 8.916 2.642 1.00 96.81 91 LYS A N 1
ATOM 697 C CA . LYS A 1 91 ? -18.477 9.081 1.302 1.00 96.81 91 LYS A CA 1
ATOM 698 C C . LYS A 1 91 ? -19.098 10.475 1.160 1.00 96.81 91 LYS A C 1
ATOM 700 O O . LYS A 1 91 ? -19.964 10.869 1.939 1.00 96.81 91 LYS A O 1
ATOM 705 N N . ALA A 1 92 ? -18.665 11.204 0.138 1.00 97.62 92 ALA A N 1
ATOM 706 C CA . ALA A 1 92 ? -19.139 12.542 -0.203 1.00 97.62 92 ALA A CA 1
ATOM 707 C C . ALA A 1 92 ? -19.941 12.567 -1.513 1.00 97.62 92 ALA A C 1
ATOM 709 O O . ALA A 1 92 ? -20.837 13.397 -1.660 1.00 97.62 92 ALA A O 1
ATOM 710 N N . ILE A 1 93 ? -19.634 11.671 -2.456 1.00 97.75 93 ILE A N 1
ATOM 711 C CA . ILE A 1 93 ? -20.300 11.572 -3.763 1.00 97.75 93 ILE A CA 1
ATOM 712 C C . ILE A 1 93 ? -20.599 10.115 -4.123 1.00 97.75 93 ILE A C 1
ATOM 714 O O . ILE A 1 93 ? -20.035 9.189 -3.542 1.00 97.75 93 ILE A O 1
ATOM 718 N N . ASP A 1 94 ? -21.505 9.902 -5.076 1.00 97.12 94 ASP A N 1
ATOM 719 C CA . ASP A 1 94 ? -21.803 8.564 -5.583 1.00 97.12 94 ASP A CA 1
ATOM 720 C C . ASP A 1 94 ? -20.738 8.073 -6.583 1.00 97.12 94 ASP A C 1
ATOM 722 O O . ASP A 1 94 ? -20.259 8.870 -7.393 1.00 97.12 94 ASP A O 1
ATOM 726 N N . PRO A 1 95 ? -20.400 6.767 -6.568 1.00 96.62 95 PRO A N 1
ATOM 727 C CA . PRO A 1 95 ? -19.512 6.161 -7.554 1.00 96.62 95 PRO A CA 1
ATOM 728 C C . PRO A 1 95 ? -19.986 6.376 -8.999 1.00 96.62 95 PRO A C 1
ATOM 730 O O . PRO A 1 95 ? -21.180 6.211 -9.280 1.00 96.62 95 PRO A O 1
ATOM 733 N N . PRO A 1 96 ? -19.082 6.663 -9.950 1.00 95.81 96 PRO A N 1
ATOM 734 C CA . PRO A 1 96 ? -19.445 6.777 -11.352 1.00 95.81 96 PRO A CA 1
ATOM 735 C C . PRO A 1 96 ? -19.707 5.403 -11.986 1.00 95.81 96 PRO A C 1
ATOM 737 O O . PRO A 1 96 ? -18.998 4.422 -11.756 1.00 95.81 96 PRO A O 1
ATOM 740 N N . GLY A 1 97 ? -20.706 5.344 -12.870 1.00 96.25 97 GLY A N 1
ATOM 741 C CA . GLY A 1 97 ? -20.972 4.176 -13.711 1.00 96.25 97 GLY A CA 1
ATOM 742 C C . GLY A 1 97 ? -21.187 2.887 -12.913 1.00 96.25 97 GLY A C 1
ATOM 743 O O . GLY A 1 97 ? -22.170 2.748 -12.189 1.00 96.25 97 GLY A O 1
ATOM 744 N N . GLN A 1 98 ? -20.291 1.917 -13.104 1.00 96.25 98 GLN A N 1
ATOM 745 C CA . GLN A 1 98 ? -20.340 0.602 -12.453 1.00 96.25 98 GLN A CA 1
ATOM 746 C C . GLN A 1 98 ? -19.274 0.429 -11.364 1.00 96.25 98 GLN A C 1
ATOM 748 O O . GLN A 1 98 ? -19.104 -0.689 -10.878 1.00 96.25 98 GLN A O 1
ATOM 753 N N . ALA A 1 99 ? -18.571 1.502 -10.986 1.00 97.94 99 ALA A N 1
ATOM 754 C CA . ALA A 1 99 ? -17.543 1.446 -9.957 1.00 97.94 99 ALA A CA 1
ATOM 755 C C . ALA A 1 99 ? -18.112 0.943 -8.622 1.00 97.94 99 ALA A C 1
ATOM 757 O O . ALA A 1 99 ? -19.248 1.259 -8.241 1.00 97.94 99 ALA A O 1
ATOM 758 N N . LYS A 1 100 ? -17.323 0.131 -7.914 1.00 97.88 100 LYS A N 1
ATOM 759 C CA . LYS A 1 100 ? -17.686 -0.443 -6.612 1.00 97.88 100 LYS A CA 1
ATOM 760 C C . LYS A 1 100 ? -16.579 -0.222 -5.581 1.00 97.88 100 LYS A C 1
ATOM 762 O O . LYS A 1 100 ? -15.412 -0.193 -5.966 1.00 97.88 100 LYS A O 1
ATOM 767 N N . PRO A 1 101 ? -16.917 -0.087 -4.285 1.00 97.19 101 PRO A N 1
ATOM 768 C CA . PRO A 1 101 ? -15.918 -0.043 -3.225 1.00 97.19 101 PRO A CA 1
ATOM 769 C C . PRO A 1 101 ? -14.985 -1.246 -3.259 1.00 97.19 101 PRO A C 1
ATOM 771 O O . PRO A 1 101 ? -15.432 -2.374 -3.469 1.00 97.19 101 PRO A O 1
ATOM 774 N N . ASP A 1 102 ? -13.695 -1.015 -3.014 1.00 97.56 102 ASP A N 1
ATOM 775 C CA . ASP A 1 102 ? -12.677 -2.069 -3.051 1.00 97.56 102 ASP A CA 1
ATOM 776 C C . ASP A 1 102 ? -13.046 -3.239 -2.136 1.00 97.56 102 ASP A C 1
ATOM 778 O O . ASP A 1 102 ? -12.992 -4.402 -2.537 1.00 97.56 102 ASP A O 1
ATOM 782 N N . LEU A 1 103 ? -13.517 -2.924 -0.924 1.00 96.81 103 LEU A N 1
ATOM 783 C CA . LEU A 1 103 ? -13.972 -3.916 0.044 1.00 96.81 103 LEU A CA 1
ATOM 784 C C . LEU A 1 103 ? -15.154 -4.737 -0.485 1.00 96.81 103 LEU A C 1
ATOM 786 O O . LEU A 1 103 ? -15.196 -5.952 -0.288 1.00 96.81 103 LEU A O 1
ATOM 790 N N . TRP A 1 104 ? -16.105 -4.107 -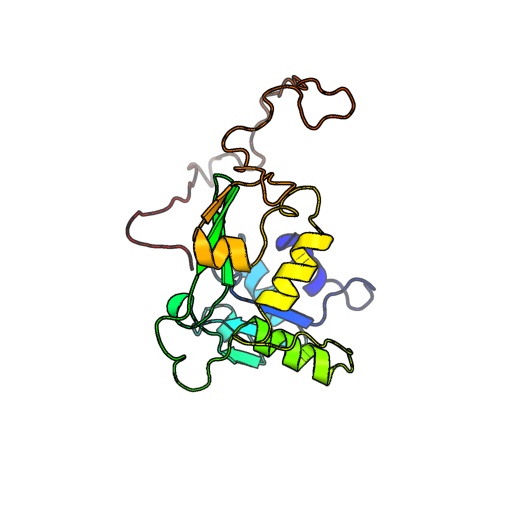1.179 1.00 96.94 104 TRP A N 1
ATOM 791 C CA . TRP A 1 104 ? -17.217 -4.828 -1.793 1.00 96.94 104 TRP A CA 1
ATOM 792 C C . TRP A 1 104 ? -16.709 -5.836 -2.823 1.00 96.94 104 TRP A C 1
ATOM 794 O O . TRP A 1 104 ? -17.123 -6.996 -2.795 1.00 96.94 104 TRP A O 1
ATOM 804 N N . ILE A 1 105 ? -15.791 -5.420 -3.703 1.00 97.88 105 ILE A N 1
ATOM 805 C CA . ILE A 1 105 ? -15.246 -6.280 -4.761 1.00 97.88 105 ILE A CA 1
ATOM 806 C C . ILE A 1 105 ? -14.511 -7.473 -4.144 1.00 97.88 105 ILE A C 1
ATOM 808 O O . ILE A 1 105 ? -14.787 -8.620 -4.506 1.00 97.88 105 ILE A O 1
ATOM 812 N N . ILE A 1 106 ? -13.652 -7.228 -3.152 1.00 97.31 106 ILE A N 1
ATOM 813 C CA . ILE A 1 106 ? -12.930 -8.282 -2.431 1.00 97.31 106 ILE A CA 1
ATOM 814 C C . ILE A 1 106 ? -13.914 -9.275 -1.794 1.00 97.31 106 ILE A C 1
ATOM 816 O O . ILE A 1 106 ? -13.767 -10.486 -1.967 1.00 97.31 106 ILE A O 1
ATOM 820 N N . GLN A 1 107 ? -14.960 -8.795 -1.116 1.00 96.81 107 GLN A N 1
ATOM 821 C CA . GLN A 1 107 ? -15.978 -9.674 -0.532 1.00 96.81 107 GLN A CA 1
ATOM 822 C C . GLN A 1 107 ? -16.746 -10.476 -1.592 1.00 96.81 107 GLN A C 1
ATOM 824 O O . GLN A 1 107 ? -17.070 -11.646 -1.376 1.00 96.81 107 GLN A O 1
ATOM 829 N N . GLN A 1 108 ? -17.022 -9.889 -2.761 1.00 97.00 108 GLN A N 1
ATOM 830 C CA . GLN A 1 108 ? -17.660 -10.597 -3.872 1.00 97.00 108 GLN A CA 1
ATOM 831 C C . GLN A 1 108 ? -16.785 -11.706 -4.455 1.00 97.00 108 GLN A C 1
ATOM 833 O O . GLN A 1 108 ? -17.329 -12.751 -4.837 1.00 97.00 108 GLN A O 1
ATOM 838 N N . ILE A 1 109 ? -15.469 -11.487 -4.529 1.00 97.00 109 ILE A N 1
ATOM 839 C CA . ILE A 1 109 ? -14.489 -12.500 -4.932 1.00 97.00 109 ILE A CA 1
ATOM 840 C C . ILE A 1 109 ? -14.460 -13.615 -3.885 1.00 97.00 109 ILE A C 1
ATOM 842 O O . ILE A 1 109 ? -14.700 -14.772 -4.229 1.00 97.00 109 ILE A O 1
ATOM 846 N N . ALA A 1 110 ? -14.285 -13.271 -2.605 1.00 97.12 110 ALA A N 1
ATOM 847 C CA . ALA A 1 110 ? -14.256 -14.229 -1.501 1.00 97.12 110 ALA A CA 1
ATOM 848 C C . ALA A 1 110 ? -15.506 -15.127 -1.482 1.00 97.12 110 ALA A C 1
ATOM 850 O O . ALA A 1 110 ? -15.399 -16.355 -1.458 1.00 97.12 110 ALA A O 1
ATOM 851 N N . ARG A 1 111 ? -16.698 -14.530 -1.613 1.00 96.38 111 ARG A N 1
ATOM 852 C CA . ARG A 1 111 ? -17.969 -15.263 -1.687 1.00 96.38 111 ARG A CA 1
ATOM 853 C C . ARG A 1 111 ? -18.017 -16.244 -2.862 1.00 96.38 111 ARG A C 1
ATOM 855 O O . ARG A 1 111 ? -18.517 -17.355 -2.709 1.00 96.38 111 ARG A O 1
ATOM 862 N N . ARG A 1 112 ? -17.518 -15.853 -4.039 1.00 96.94 112 ARG A N 1
ATOM 863 C CA . ARG A 1 112 ? -17.495 -16.711 -5.244 1.00 96.94 112 ARG A CA 1
ATOM 864 C C . ARG A 1 112 ? -16.455 -17.824 -5.156 1.00 96.94 112 ARG A C 1
ATOM 866 O O . ARG A 1 112 ? -16.648 -18.866 -5.769 1.00 96.94 112 ARG A O 1
ATOM 873 N N . MET A 1 113 ? -15.412 -17.631 -4.355 1.00 97.12 113 MET A N 1
ATOM 874 C CA . MET A 1 113 ? -14.445 -18.670 -3.996 1.00 97.12 113 MET A CA 1
ATOM 875 C C . MET A 1 113 ? -14.960 -19.625 -2.904 1.00 97.12 113 MET A C 1
ATOM 877 O O . MET A 1 113 ? -14.252 -20.554 -2.526 1.00 97.12 113 MET A O 1
ATOM 881 N N . GLY A 1 114 ? -16.180 -19.421 -2.392 1.00 97.56 114 GLY A N 1
ATOM 882 C CA . GLY A 1 114 ? -16.762 -20.245 -1.330 1.00 97.56 114 GLY A CA 1
ATOM 883 C C . GLY A 1 114 ? -16.262 -19.898 0.075 1.00 97.56 114 GLY A C 1
ATOM 884 O O . GLY A 1 114 ? -16.469 -20.682 0.999 1.00 97.56 114 GLY A O 1
ATOM 885 N N . LEU A 1 115 ? -15.619 -18.739 0.258 1.00 97.31 115 LEU A N 1
ATOM 886 C CA . LEU A 1 115 ? -15.219 -18.252 1.576 1.00 97.31 115 LEU A CA 1
ATOM 887 C C . LEU A 1 115 ? -16.433 -17.675 2.314 1.00 97.31 115 LEU A C 1
ATOM 889 O O . LEU A 1 115 ? -17.237 -16.935 1.745 1.00 97.31 115 LEU A O 1
ATOM 893 N N . ASN A 1 116 ? -16.551 -17.992 3.602 1.00 94.69 116 ASN A N 1
ATOM 894 C CA . ASN A 1 116 ? -17.677 -17.582 4.443 1.00 94.69 116 ASN A CA 1
ATOM 895 C C . ASN A 1 116 ? -17.410 -16.242 5.156 1.00 94.69 116 ASN A C 1
ATOM 897 O O . ASN A 1 116 ? -17.451 -16.165 6.384 1.00 94.69 116 ASN A O 1
ATOM 901 N N . TRP A 1 117 ? -17.070 -15.202 4.395 1.00 95.00 117 TRP A N 1
ATOM 902 C CA . TRP A 1 117 ? -16.896 -13.851 4.938 1.00 95.00 117 TRP A CA 1
ATOM 903 C C . TRP A 1 117 ? -18.261 -13.190 5.126 1.00 95.00 117 TRP A C 1
ATOM 905 O O . TRP A 1 117 ? -19.086 -13.207 4.214 1.00 95.00 117 TRP A O 1
ATOM 915 N N . ASN A 1 118 ? -18.496 -12.615 6.306 1.00 89.75 118 ASN A N 1
ATOM 916 C CA . ASN A 1 118 ? -19.798 -12.074 6.705 1.00 89.75 118 ASN A CA 1
ATOM 917 C C . ASN A 1 118 ? -19.673 -10.659 7.294 1.00 89.75 118 ASN A C 1
ATOM 919 O O . ASN A 1 118 ? -20.275 -10.360 8.326 1.00 89.75 118 ASN A O 1
ATOM 923 N N . TYR A 1 119 ? -18.895 -9.782 6.652 1.00 95.06 119 TYR A N 1
ATOM 924 C CA . TYR A 1 119 ? -18.832 -8.372 7.044 1.00 95.06 119 TYR A CA 1
ATOM 925 C C . TYR A 1 119 ? -20.082 -7.645 6.541 1.00 95.06 119 TYR A C 1
ATOM 927 O O . TYR A 1 119 ? -20.142 -7.121 5.433 1.00 95.06 119 TYR A O 1
ATOM 935 N N . ALA A 1 120 ? -21.128 -7.674 7.361 1.00 90.19 120 ALA A N 1
ATOM 936 C CA . ALA A 1 120 ? -22.367 -6.957 7.106 1.00 90.19 120 ALA A CA 1
ATOM 937 C C . ALA A 1 120 ? -22.315 -5.536 7.685 1.00 90.19 120 ALA A C 1
ATOM 939 O O . ALA A 1 120 ? -21.549 -5.248 8.604 1.00 90.19 120 ALA A O 1
ATOM 940 N N . GLY A 1 121 ? -23.182 -4.661 7.179 1.00 92.69 121 GLY A N 1
ATOM 941 C CA . GLY A 1 121 ? -23.360 -3.308 7.699 1.00 92.69 121 GLY A CA 1
ATOM 942 C C . GLY A 1 121 ? -23.372 -2.256 6.601 1.00 92.69 121 GLY A C 1
ATOM 943 O O . GLY A 1 121 ? -23.360 -2.569 5.410 1.00 92.69 121 GLY A O 1
ATOM 944 N N . GLU A 1 122 ? -23.415 -0.998 7.027 1.00 92.00 122 GLU A N 1
ATOM 945 C CA . GLU A 1 122 ? -23.273 0.152 6.139 1.00 92.00 122 GLU A CA 1
ATOM 946 C C . GLU A 1 122 ? -21.904 0.146 5.447 1.00 92.00 122 GLU A C 1
ATOM 948 O O . GLU A 1 122 ? -20.945 -0.464 5.933 1.00 92.00 122 GLU A O 1
ATOM 953 N N . SER A 1 123 ? -21.840 0.809 4.290 1.00 93.38 123 SER A N 1
ATOM 954 C CA . SER A 1 123 ? -20.612 0.977 3.503 1.00 93.38 123 SER A CA 1
ATOM 955 C C . SER A 1 123 ? -19.862 -0.340 3.292 1.00 93.38 123 SER A C 1
ATOM 957 O O . SER A 1 123 ? -18.663 -0.435 3.524 1.00 93.38 123 SER A O 1
ATOM 959 N N . ASP A 1 124 ? -20.598 -1.385 2.911 1.00 94.50 124 ASP A N 1
ATOM 960 C CA . ASP A 1 124 ? -20.074 -2.724 2.625 1.00 94.50 124 ASP A CA 1
ATOM 961 C C . ASP A 1 124 ? -19.324 -3.382 3.799 1.00 94.50 124 ASP A C 1
ATOM 963 O O . ASP A 1 124 ? -18.459 -4.230 3.593 1.00 94.50 124 ASP A O 1
ATOM 967 N N . GLY A 1 125 ? -19.661 -3.024 5.042 1.00 96.38 125 GLY A N 1
ATOM 968 C CA . GLY A 1 125 ? -19.099 -3.659 6.235 1.00 96.38 125 GLY A CA 1
ATOM 969 C C . GLY A 1 125 ? -17.763 -3.074 6.696 1.00 96.38 125 GLY A C 1
ATOM 970 O O . GLY A 1 125 ? -17.064 -3.721 7.475 1.00 96.38 125 GLY A O 1
ATOM 971 N N . VAL A 1 126 ? -17.410 -1.852 6.274 1.00 97.06 126 VAL A N 1
ATOM 972 C CA . VAL A 1 126 ? -16.172 -1.157 6.689 1.00 97.06 126 VAL A CA 1
ATOM 973 C C . VAL A 1 126 ? -15.983 -1.164 8.209 1.00 97.06 126 VAL A C 1
ATOM 975 O O . VAL A 1 126 ? -14.908 -1.516 8.683 1.00 97.06 126 VAL A O 1
ATOM 978 N N . ALA A 1 127 ? -17.024 -0.842 8.983 1.00 96.88 127 ALA A N 1
ATOM 979 C CA . ALA A 1 127 ? -16.945 -0.838 10.446 1.00 96.88 127 ALA A CA 1
ATOM 980 C C . ALA A 1 127 ? -16.657 -2.235 11.030 1.00 96.88 127 ALA A C 1
ATOM 982 O O . ALA A 1 127 ? -15.901 -2.360 11.989 1.00 96.88 127 ALA A O 1
ATOM 983 N N . ALA A 1 128 ? -17.227 -3.289 10.435 1.00 97.44 128 ALA A N 1
ATOM 984 C CA . ALA A 1 128 ? -17.021 -4.668 10.874 1.00 97.44 128 ALA A CA 1
ATOM 985 C C . ALA A 1 128 ? -15.596 -5.154 10.568 1.00 97.44 128 ALA A C 1
ATOM 987 O O . ALA A 1 128 ? -14.960 -5.771 11.420 1.00 97.44 128 ALA A O 1
ATOM 988 N N . VAL A 1 129 ? -15.072 -4.828 9.382 1.00 97.50 129 VAL A N 1
ATOM 989 C CA . VAL A 1 129 ? -13.669 -5.100 9.025 1.00 97.50 129 VAL A CA 1
ATOM 990 C C . VAL A 1 129 ? -12.723 -4.330 9.938 1.00 97.50 129 VAL A C 1
ATOM 992 O O . VAL A 1 129 ? -11.750 -4.888 10.439 1.00 97.50 129 VAL A O 1
ATOM 995 N N . TYR A 1 130 ? -13.021 -3.056 10.193 1.00 97.25 130 TYR A N 1
ATOM 996 C CA . TYR A 1 130 ? -12.219 -2.222 11.076 1.00 97.25 130 TYR A CA 1
ATOM 997 C C . TYR A 1 130 ? -12.198 -2.765 12.518 1.00 97.25 130 TYR A C 1
ATOM 999 O O . TYR A 1 130 ? -11.163 -2.731 13.180 1.00 97.25 130 TYR A O 1
ATOM 1007 N N . GLU A 1 131 ? -13.303 -3.332 13.001 1.00 96.62 131 GLU A N 1
ATOM 1008 C CA . GLU A 1 131 ? -13.344 -3.992 14.308 1.00 96.62 131 GLU A CA 1
ATOM 1009 C C . GLU A 1 131 ? -12.475 -5.261 14.355 1.00 96.62 131 GLU A C 1
ATOM 1011 O O . GLU A 1 131 ? -11.763 -5.482 15.335 1.00 96.62 131 GLU A O 1
ATOM 1016 N N . GLU A 1 132 ? -12.446 -6.068 13.292 1.00 97.00 132 GLU A N 1
ATOM 1017 C CA . GLU A 1 132 ? -11.513 -7.201 13.210 1.00 97.00 132 GLU A CA 1
ATOM 1018 C C . GLU A 1 132 ? -10.052 -6.727 13.171 1.00 97.00 132 GLU A C 1
ATOM 1020 O O . GLU A 1 132 ? -9.201 -7.237 13.906 1.00 97.00 132 GLU A O 1
ATOM 1025 N N . MET A 1 133 ? -9.768 -5.686 12.383 1.00 96.81 133 MET A N 1
ATOM 1026 C CA . MET A 1 133 ? -8.465 -5.020 12.348 1.00 96.81 133 MET A CA 1
ATOM 1027 C C . MET A 1 133 ? -8.036 -4.554 13.743 1.00 96.81 133 MET A C 1
ATOM 1029 O O . MET A 1 133 ? -6.880 -4.742 14.123 1.00 96.81 133 MET A O 1
ATOM 1033 N N . ARG A 1 134 ? -8.961 -3.994 14.531 1.00 95.69 134 ARG A N 1
ATOM 1034 C CA . ARG A 1 134 ? -8.716 -3.537 15.903 1.00 95.69 134 ARG A CA 1
ATOM 1035 C C . ARG A 1 134 ? -8.273 -4.669 16.830 1.00 95.69 134 ARG A C 1
ATOM 1037 O O . ARG A 1 134 ? -7.410 -4.463 17.684 1.00 95.69 134 ARG A O 1
ATOM 1044 N N . GLN A 1 135 ? -8.832 -5.863 16.651 1.00 95.81 135 GLN A N 1
ATOM 1045 C CA . GLN A 1 135 ? -8.473 -7.055 17.422 1.00 95.81 135 GLN A CA 1
ATOM 1046 C C . GLN A 1 135 ? -7.122 -7.632 16.977 1.00 95.81 135 GLN A C 1
ATOM 1048 O O . GLN A 1 135 ? -6.264 -7.935 17.810 1.00 95.81 135 GLN A O 1
ATOM 1053 N N . ALA A 1 136 ? -6.893 -7.729 15.666 1.00 97.06 136 ALA A N 1
ATOM 1054 C CA . ALA A 1 136 ? -5.632 -8.221 15.114 1.00 97.06 136 ALA A CA 1
ATOM 1055 C C . ALA A 1 136 ? -4.453 -7.292 15.455 1.00 97.06 136 ALA A C 1
ATOM 1057 O O . ALA A 1 136 ? -3.373 -7.753 15.819 1.00 97.06 136 ALA A O 1
ATOM 1058 N N . MET A 1 137 ? -4.678 -5.978 15.413 1.00 95.62 137 MET A N 1
ATOM 1059 C CA . MET A 1 137 ? -3.690 -4.932 15.691 1.00 95.62 137 MET A CA 1
ATOM 1060 C C . MET A 1 137 ? -3.876 -4.322 17.086 1.00 95.62 137 MET A C 1
ATOM 1062 O O . MET A 1 137 ? -3.720 -3.113 17.286 1.00 95.62 137 MET A O 1
ATOM 1066 N N . HIS A 1 138 ? -4.202 -5.161 18.071 1.00 93.69 138 HIS A N 1
ATOM 1067 C CA . HIS A 1 138 ? -4.548 -4.726 19.425 1.00 93.69 138 HIS A CA 1
ATOM 1068 C C . HIS A 1 138 ? -3.439 -3.929 20.135 1.00 93.69 138 HIS A C 1
ATOM 1070 O O . HIS A 1 138 ? -3.734 -3.115 21.004 1.00 93.69 138 HIS A O 1
ATOM 1076 N N . ALA A 1 139 ? -2.176 -4.120 19.751 1.00 91.56 139 ALA A N 1
ATOM 1077 C CA . ALA A 1 139 ? -1.034 -3.379 20.291 1.00 91.56 139 ALA A CA 1
ATOM 1078 C C . ALA A 1 139 ? -0.883 -1.958 19.711 1.00 91.56 139 ALA A C 1
ATOM 1080 O O . ALA A 1 139 ? -0.056 -1.185 20.188 1.00 91.56 139 ALA A O 1
ATOM 1081 N N . ALA A 1 140 ? -1.648 -1.614 18.672 1.00 93.69 140 ALA A N 1
ATOM 1082 C CA . ALA A 1 140 ? -1.586 -0.312 18.019 1.00 93.69 140 ALA A CA 1
ATOM 1083 C C . ALA A 1 140 ? -2.903 0.451 18.158 1.00 93.69 140 ALA A C 1
ATOM 1085 O O . ALA A 1 140 ? -2.898 1.575 18.645 1.00 93.69 140 ALA A O 1
ATOM 1086 N N . ILE A 1 141 ? -4.024 -0.144 17.749 1.00 96.50 141 ILE A N 1
ATOM 1087 C CA . ILE A 1 141 ? -5.278 0.599 17.550 1.00 96.50 141 ILE A CA 1
ATOM 1088 C C . ILE A 1 141 ? -6.441 0.098 18.414 1.00 96.50 141 ILE A C 1
ATOM 1090 O O . ILE A 1 141 ? -7.578 0.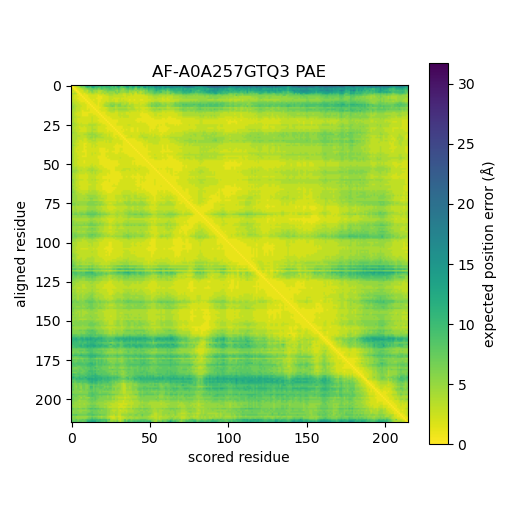491 18.169 1.00 96.50 141 ILE A O 1
ATOM 1094 N N . SER A 1 142 ? -6.201 -0.753 19.421 1.00 95.88 142 SER A N 1
ATOM 1095 C CA . SER A 1 142 ? -7.286 -1.349 20.223 1.00 95.88 142 SER A CA 1
ATOM 1096 C C . SER A 1 142 ? -8.202 -0.326 20.902 1.00 95.88 142 SER A C 1
ATOM 1098 O O . SER A 1 142 ? -9.389 -0.595 21.057 1.00 95.88 142 SER A O 1
ATOM 1100 N N . GLY A 1 143 ? -7.703 0.856 21.256 1.00 95.50 143 GLY A N 1
ATOM 1101 C CA . GLY A 1 143 ? -8.485 1.954 21.833 1.00 95.50 143 GLY A CA 1
ATOM 1102 C C . GLY A 1 143 ? -9.246 2.821 20.825 1.00 95.50 143 GLY A C 1
ATOM 1103 O O . GLY A 1 143 ? -10.022 3.698 21.215 1.00 95.50 143 GLY A O 1
ATOM 1104 N N . ILE A 1 144 ? -9.043 2.598 19.526 1.00 96.75 144 ILE A N 1
ATOM 1105 C CA . ILE A 1 144 ? -9.614 3.409 18.451 1.00 96.75 144 ILE A CA 1
ATOM 1106 C C . ILE A 1 144 ? -10.815 2.667 17.869 1.00 96.75 144 ILE A C 1
ATOM 1108 O O . ILE A 1 144 ? -10.661 1.928 16.904 1.00 96.75 144 ILE A O 1
ATOM 1112 N N . THR A 1 145 ? -12.009 2.827 18.450 1.00 96.06 145 THR A N 1
ATOM 1113 C CA . THR A 1 145 ? -13.237 2.220 17.896 1.00 96.06 145 THR A CA 1
ATOM 1114 C C . THR A 1 145 ? -13.760 2.991 16.683 1.00 96.06 145 THR A C 1
ATOM 1116 O O . THR A 1 145 ? -13.436 4.167 16.483 1.00 96.06 145 THR A O 1
ATOM 1119 N N . TRP A 1 146 ? -14.620 2.353 15.885 1.00 96.00 146 TRP A N 1
ATOM 1120 C CA . TRP A 1 146 ? -15.269 3.013 14.751 1.00 96.00 146 TRP A CA 1
ATOM 1121 C C . TRP A 1 146 ? -16.119 4.217 15.194 1.00 96.00 146 TRP A C 1
ATOM 1123 O O . TRP A 1 146 ? -16.075 5.284 14.586 1.00 96.00 146 TRP A O 1
ATOM 1133 N N . GLU A 1 147 ? -16.851 4.101 16.303 1.00 95.56 147 GLU A N 1
ATOM 1134 C CA . GLU A 1 147 ? -17.657 5.185 16.882 1.00 95.56 147 GLU A CA 1
ATOM 1135 C C . GLU A 1 147 ? -16.785 6.352 17.344 1.00 95.56 147 GLU A C 1
ATOM 1137 O O . GLU A 1 147 ? -17.165 7.516 17.194 1.00 95.56 147 GLU A O 1
ATOM 1142 N N . ARG A 1 148 ? -15.601 6.054 17.894 1.00 95.25 148 ARG A N 1
ATOM 1143 C CA . ARG A 1 148 ? -14.632 7.079 18.276 1.00 95.25 148 ARG A CA 1
ATOM 1144 C C . ARG A 1 148 ? -14.141 7.841 17.053 1.00 95.25 148 ARG A C 1
ATOM 1146 O O . ARG A 1 148 ? -14.176 9.066 17.071 1.00 95.25 148 ARG A O 1
ATOM 1153 N N . LEU A 1 149 ? -13.775 7.146 15.976 1.00 96.06 149 LEU A N 1
ATOM 1154 C CA . LEU A 1 149 ? -13.395 7.789 14.716 1.00 96.06 149 LEU A CA 1
ATOM 1155 C C . LEU A 1 149 ? -14.526 8.639 14.136 1.00 96.06 149 LEU A C 1
ATOM 1157 O O . LEU A 1 149 ? -14.279 9.744 13.668 1.00 96.06 149 LEU A O 1
ATOM 1161 N N . GLN A 1 150 ? -15.777 8.183 14.214 1.00 95.88 150 GLN A N 1
ATOM 1162 C CA . GLN A 1 150 ? -16.924 8.979 13.769 1.00 95.88 150 GLN A CA 1
ATOM 1163 C C . GLN A 1 150 ? -17.122 10.266 14.576 1.00 95.88 150 GLN A C 1
ATOM 1165 O O . GLN A 1 150 ? -17.585 11.260 14.017 1.00 95.88 150 GLN A O 1
ATOM 1170 N N . ARG A 1 151 ? -16.779 10.254 15.868 1.00 95.75 151 ARG A N 1
ATOM 1171 C CA . ARG A 1 151 ? -16.871 11.417 16.758 1.00 95.75 151 ARG A CA 1
ATOM 1172 C C . ARG A 1 151 ? -15.674 12.360 16.623 1.00 95.75 151 ARG A C 1
ATOM 1174 O O . ARG A 1 151 ? -15.857 13.572 16.607 1.00 95.75 151 ARG A O 1
ATOM 1181 N N . GLU A 1 152 ? -14.465 11.813 16.570 1.00 95.38 152 GLU A N 1
ATOM 1182 C CA . GLU A 1 152 ? -13.205 12.561 16.693 1.00 95.38 152 GLU A CA 1
ATOM 1183 C C . GLU A 1 152 ? -12.524 12.814 15.342 1.00 95.38 152 GLU A C 1
ATOM 1185 O O . GLU A 1 152 ? -11.637 13.655 15.253 1.00 95.38 152 GLU A O 1
ATOM 1190 N N . SER A 1 153 ? -12.960 12.142 14.271 1.00 96.12 153 SER A N 1
ATOM 1191 C CA . SER A 1 153 ? -12.414 12.179 12.899 1.00 96.12 153 SER A CA 1
ATOM 1192 C C . SER A 1 153 ? -10.970 11.697 12.743 1.00 96.12 153 SER A C 1
ATOM 1194 O O . SER A 1 153 ? -10.606 11.228 11.667 1.00 96.12 153 SER A O 1
ATOM 1196 N N . SER A 1 154 ? -10.142 11.803 13.779 1.00 96.19 154 SER A N 1
ATOM 1197 C CA . SER A 1 154 ? -8.740 11.411 13.762 1.00 96.19 154 SER A CA 1
ATOM 1198 C C . SER A 1 154 ? -8.266 11.016 15.155 1.00 96.19 154 SER A C 1
ATOM 1200 O O . SER A 1 154 ? -8.508 11.750 16.110 1.00 96.19 154 SER A O 1
ATOM 1202 N N . VAL A 1 155 ? -7.550 9.896 15.268 1.00 96.44 155 VAL A N 1
ATOM 1203 C CA . VAL A 1 155 ? -6.915 9.452 16.521 1.00 96.44 155 VAL A CA 1
ATOM 1204 C C . VAL A 1 155 ? -5.499 8.959 16.234 1.00 96.44 155 VAL A C 1
ATOM 1206 O O . VAL A 1 155 ? -5.282 8.206 15.285 1.00 96.44 155 VAL A O 1
ATOM 1209 N N . THR A 1 156 ? -4.528 9.381 17.043 1.00 96.88 156 THR A N 1
ATOM 1210 C CA . THR A 1 156 ? -3.127 8.972 16.883 1.00 96.88 156 THR A CA 1
ATOM 1211 C C . THR A 1 156 ? -2.849 7.658 17.598 1.00 96.88 156 THR A C 1
ATOM 1213 O O . THR A 1 156 ? -3.191 7.513 18.769 1.00 96.88 156 THR A O 1
ATOM 1216 N N . TYR A 1 157 ? -2.193 6.716 16.921 1.00 95.00 157 TYR A N 1
ATOM 1217 C CA . TYR A 1 157 ? -1.757 5.456 17.519 1.00 95.00 157 TYR A CA 1
ATOM 1218 C C . TYR A 1 157 ? -0.256 5.483 17.900 1.00 95.00 157 TYR A C 1
ATOM 1220 O O . TYR A 1 157 ? 0.528 6.208 17.274 1.00 95.00 157 TYR A O 1
ATOM 1228 N N . PRO A 1 158 ? 0.201 4.671 18.876 1.00 94.12 158 PRO A N 1
ATOM 1229 C CA . PRO A 1 158 ? -0.563 3.699 19.668 1.00 94.12 158 PRO A CA 1
ATOM 1230 C C . PRO A 1 158 ? -1.669 4.313 20.536 1.00 94.12 158 PRO A C 1
ATOM 1232 O O . PRO A 1 158 ? -1.501 5.403 21.075 1.00 94.12 158 PRO A O 1
ATOM 1235 N N . CYS A 1 159 ? -2.800 3.618 20.627 1.00 94.62 159 CYS A N 1
ATOM 1236 C CA . CYS A 1 159 ? -3.938 3.959 21.473 1.00 94.62 159 CYS A CA 1
ATOM 1237 C C . CYS A 1 159 ? -4.598 2.650 21.925 1.00 94.62 159 CYS A C 1
ATOM 1239 O O . CYS A 1 159 ? -5.103 1.895 21.088 1.00 94.62 159 CYS A O 1
ATOM 1241 N N . LEU A 1 160 ? -4.540 2.346 23.227 1.00 93.50 160 LEU A N 1
ATOM 1242 C CA . LEU A 1 160 ? -4.846 1.004 23.753 1.00 93.50 160 LEU A CA 1
ATOM 1243 C C . LEU A 1 160 ? -6.187 0.891 24.494 1.00 93.50 160 LEU A C 1
ATOM 1245 O O . LEU A 1 160 ? -6.677 -0.213 24.726 1.00 93.50 160 LEU A O 1
ATOM 1249 N N . SER A 1 161 ? -6.805 2.015 24.857 1.00 93.56 161 SER A N 1
ATOM 1250 C CA . SER A 1 161 ? -8.149 2.044 25.445 1.00 93.56 161 SER A CA 1
ATOM 1251 C C . SER A 1 161 ? -8.960 3.237 24.940 1.00 93.56 161 SER A C 1
ATOM 1253 O O . SER A 1 161 ? -8.430 4.140 24.294 1.00 93.56 161 SER A O 1
ATOM 1255 N N . ALA A 1 162 ? -10.266 3.245 25.210 1.00 85.94 162 ALA A N 1
ATOM 1256 C CA . ALA A 1 162 ? -11.143 4.336 24.785 1.00 85.94 162 ALA A CA 1
ATOM 1257 C C . ALA A 1 162 ? -10.817 5.668 25.490 1.00 85.94 162 ALA A C 1
ATOM 1259 O O . ALA A 1 162 ? -11.089 6.737 24.948 1.00 85.94 162 ALA A O 1
ATOM 1260 N N . GLU A 1 163 ? -10.231 5.596 26.684 1.00 88.50 163 GLU A N 1
ATOM 1261 C CA . GLU A 1 163 ? -9.806 6.728 27.509 1.00 88.50 163 GLU A CA 1
ATOM 1262 C C . GLU A 1 163 ? -8.394 7.214 27.156 1.00 88.50 163 GLU A C 1
ATOM 1264 O O . GLU A 1 163 ? -8.013 8.318 27.543 1.00 88.50 163 GLU A O 1
ATOM 1269 N N . ASP A 1 164 ? -7.621 6.403 26.430 1.00 90.00 164 ASP A N 1
ATOM 1270 C CA . ASP A 1 164 ? -6.287 6.759 25.961 1.00 90.00 164 ASP A CA 1
ATOM 1271 C C . ASP A 1 164 ? -6.400 7.866 24.893 1.00 90.00 164 ASP A C 1
ATOM 1273 O O . ASP A 1 164 ? -7.015 7.642 23.839 1.00 90.00 164 ASP A O 1
ATOM 1277 N N . PRO A 1 165 ? -5.834 9.068 25.117 1.00 88.44 165 PRO A N 1
ATOM 1278 C CA . PRO A 1 165 ? -5.860 10.144 24.127 1.00 88.44 165 PRO A CA 1
ATOM 1279 C C . PRO A 1 165 ? -5.042 9.821 22.863 1.00 88.44 165 PRO A C 1
ATOM 1281 O O . PRO A 1 165 ? -5.164 10.542 21.873 1.00 88.44 165 PRO A O 1
ATOM 1284 N N . GLY A 1 166 ? -4.248 8.746 22.877 1.00 89.94 166 GLY A N 1
ATOM 1285 C CA . GLY A 1 166 ? -3.313 8.385 21.823 1.00 89.94 166 GLY A CA 1
ATOM 1286 C C . GLY A 1 166 ? -1.921 8.976 22.053 1.00 89.94 166 GLY A C 1
ATOM 1287 O O . GLY A 1 166 ? -1.737 9.925 22.820 1.00 89.94 166 GLY A O 1
ATOM 1288 N N . ALA A 1 167 ? -0.922 8.415 21.370 1.00 88.75 167 ALA A N 1
ATOM 1289 C CA . ALA A 1 167 ? 0.486 8.760 21.564 1.00 88.75 167 ALA A CA 1
ATOM 1290 C C . ALA A 1 167 ? 1.087 9.539 20.367 1.00 88.75 167 ALA A C 1
ATOM 1292 O O . ALA A 1 167 ? 1.596 8.931 19.416 1.00 88.75 167 ALA A O 1
ATOM 1293 N N . PRO A 1 168 ? 1.103 10.890 20.400 1.00 90.12 168 PRO A N 1
ATOM 1294 C CA . PRO A 1 168 ? 1.725 11.701 19.345 1.00 90.12 168 PRO A CA 1
ATOM 1295 C C . PRO A 1 168 ? 3.244 11.499 19.259 1.00 90.12 168 PRO A C 1
ATOM 1297 O O . PRO A 1 168 ? 3.820 11.529 18.171 1.00 90.12 168 PRO A O 1
ATOM 1300 N N . THR A 1 169 ? 3.881 11.211 20.393 1.00 92.31 169 THR A N 1
ATOM 1301 C CA . THR A 1 169 ? 5.313 10.916 20.492 1.00 92.31 169 THR A CA 1
ATOM 1302 C C . THR A 1 169 ? 5.502 9.491 20.995 1.00 92.31 169 THR A C 1
ATOM 1304 O O . THR A 1 169 ? 4.848 9.075 21.947 1.00 92.31 169 THR A O 1
ATOM 1307 N N . VAL A 1 170 ? 6.409 8.750 20.361 1.00 91.94 170 VAL A N 1
ATOM 1308 C CA . VAL A 1 170 ? 6.772 7.372 20.728 1.00 91.94 170 VAL A CA 1
ATOM 1309 C C . VAL A 1 170 ? 8.151 7.327 21.387 1.00 91.94 170 VAL A C 1
ATOM 1311 O O . VAL A 1 170 ? 8.925 8.275 21.269 1.00 91.94 170 VAL A O 1
ATOM 1314 N N . PHE A 1 171 ? 8.453 6.214 22.062 1.00 92.38 171 PHE A N 1
ATOM 1315 C CA . PHE A 1 171 ? 9.738 5.958 22.730 1.00 92.38 171 PHE A CA 1
ATOM 1316 C C . PHE A 1 171 ? 10.080 6.952 23.854 1.00 92.38 171 PHE A C 1
ATOM 1318 O O . PHE A 1 171 ? 11.240 7.310 24.041 1.00 92.38 171 PHE A O 1
ATOM 1325 N N . LEU A 1 172 ? 9.065 7.402 24.603 1.00 91.88 172 LEU A N 1
ATOM 1326 C CA . LEU A 1 172 ? 9.259 8.287 25.759 1.00 91.88 172 LEU A CA 1
ATOM 1327 C C . LEU A 1 172 ? 9.992 7.581 26.909 1.00 91.88 172 LEU A C 1
ATOM 1329 O O . LEU A 1 172 ? 10.864 8.183 27.530 1.00 91.88 172 LEU A O 1
ATOM 1333 N N . ASP A 1 173 ? 9.663 6.308 27.149 1.00 91.81 173 ASP A N 1
ATOM 1334 C CA . ASP A 1 173 ? 10.207 5.536 28.274 1.00 91.81 173 ASP A CA 1
ATOM 1335 C C . ASP A 1 173 ? 11.234 4.478 27.838 1.00 91.81 173 ASP A C 1
ATOM 1337 O O . ASP A 1 173 ? 12.267 4.309 28.483 1.00 91.81 173 ASP A O 1
ATOM 1341 N N . HIS A 1 174 ? 10.954 3.747 26.753 1.00 93.81 174 HIS A N 1
ATOM 1342 C CA . HIS A 1 174 ? 11.806 2.675 26.228 1.00 93.81 174 HIS A CA 1
ATOM 1343 C C . HIS A 1 174 ? 11.644 2.518 24.710 1.00 93.81 174 HIS A C 1
ATOM 1345 O O . HIS A 1 174 ? 10.643 2.939 24.124 1.00 93.81 174 HIS A O 1
ATOM 1351 N N . PHE A 1 175 ? 12.636 1.897 24.072 1.00 94.94 175 PHE A N 1
ATOM 1352 C CA . PHE A 1 175 ? 12.581 1.524 22.659 1.00 94.94 175 PHE A CA 1
ATOM 1353 C C . PHE A 1 175 ? 11.880 0.174 22.474 1.00 94.94 175 PHE A C 1
ATOM 1355 O O . PHE A 1 175 ? 11.884 -0.662 23.373 1.00 94.94 175 PHE A O 1
ATOM 1362 N N . ALA A 1 176 ? 11.306 -0.057 21.291 1.00 90.62 176 ALA A N 1
ATOM 1363 C CA . ALA A 1 176 ? 10.700 -1.339 20.914 1.00 90.62 176 ALA A CA 1
ATOM 1364 C C . ALA A 1 176 ? 11.769 -2.383 20.522 1.00 90.62 176 ALA A C 1
ATOM 1366 O O . ALA A 1 176 ? 11.740 -2.946 19.429 1.00 90.62 176 ALA A O 1
ATOM 1367 N N . THR A 1 177 ? 12.749 -2.582 21.398 1.00 95.06 177 THR A N 1
ATOM 1368 C CA . THR A 1 177 ? 13.828 -3.572 21.299 1.00 95.06 177 THR A CA 1
ATOM 1369 C C . THR A 1 177 ? 13.734 -4.538 22.477 1.00 95.06 177 THR A C 1
ATOM 1371 O O . THR A 1 177 ? 13.157 -4.203 23.512 1.00 95.06 177 THR A O 1
ATOM 1374 N N . ASP A 1 178 ? 14.314 -5.732 22.340 1.00 94.69 178 ASP A N 1
ATOM 1375 C CA . ASP A 1 178 ? 14.216 -6.795 23.354 1.00 94.69 178 ASP A CA 1
ATOM 1376 C C . ASP A 1 178 ? 14.751 -6.377 24.739 1.00 94.69 178 ASP A C 1
ATOM 1378 O O . ASP A 1 178 ? 14.300 -6.892 25.761 1.00 94.69 178 ASP A O 1
ATOM 1382 N N . ASP A 1 179 ? 15.699 -5.433 24.787 1.00 95.62 179 ASP A N 1
ATOM 1383 C CA . ASP A 1 179 ? 16.289 -4.893 26.018 1.00 95.62 179 ASP A CA 1
ATOM 1384 C C . ASP A 1 179 ? 15.795 -3.475 26.380 1.00 95.62 179 ASP A C 1
ATOM 1386 O O . ASP A 1 179 ? 16.240 -2.894 27.376 1.00 95.62 179 ASP A O 1
ATOM 1390 N N . GLY A 1 180 ? 14.887 -2.909 25.575 1.00 96.62 180 GLY A N 1
ATOM 1391 C CA . GLY A 1 180 ? 14.321 -1.570 25.737 1.00 96.62 180 GLY A CA 1
ATOM 1392 C C . GLY A 1 180 ? 15.265 -0.408 25.406 1.00 96.62 180 GLY A C 1
ATOM 1393 O O . GLY A 1 180 ? 14.901 0.750 25.639 1.00 96.62 180 GLY A O 1
ATOM 1394 N N . ARG A 1 181 ? 16.476 -0.666 24.891 1.00 96.50 181 ARG A N 1
ATOM 1395 C CA . ARG A 1 181 ? 17.507 0.348 24.617 1.00 96.50 181 ARG A CA 1
ATOM 1396 C C . ARG A 1 181 ? 17.673 0.618 23.127 1.00 96.50 181 ARG A C 1
ATOM 1398 O O . ARG A 1 181 ? 17.398 -0.219 22.273 1.00 96.50 181 ARG A O 1
ATOM 1405 N N . VAL A 1 182 ? 18.192 1.801 22.806 1.00 96.00 182 VAL A N 1
ATOM 1406 C CA . VAL A 1 182 ? 18.574 2.131 21.431 1.00 96.00 182 VAL A CA 1
ATOM 1407 C C . VAL A 1 182 ? 19.785 1.302 20.999 1.00 96.00 182 VAL A C 1
ATOM 1409 O O . VAL A 1 182 ? 20.801 1.254 21.694 1.00 96.00 182 VAL A O 1
ATOM 1412 N N . HIS A 1 183 ? 19.701 0.681 19.825 1.00 94.75 183 HIS A N 1
ATOM 1413 C CA . HIS A 1 183 ? 20.837 0.013 19.197 1.00 94.75 183 HIS A CA 1
ATOM 1414 C C . HIS A 1 183 ? 21.612 1.015 18.336 1.00 94.75 183 HIS A C 1
ATOM 1416 O O . HIS A 1 183 ? 21.111 1.494 17.319 1.00 94.75 183 HIS A O 1
ATOM 1422 N N . LEU A 1 184 ? 22.844 1.333 18.735 1.00 95.75 184 LEU A N 1
ATOM 1423 C CA . LEU A 1 184 ? 23.749 2.156 17.933 1.00 95.75 184 LEU A CA 1
ATOM 1424 C C . LEU A 1 184 ? 24.549 1.249 16.997 1.00 95.75 184 LEU A C 1
ATOM 1426 O O . LEU A 1 184 ? 25.432 0.519 17.442 1.00 95.75 184 LEU A O 1
ATOM 1430 N N . VAL A 1 185 ? 24.231 1.296 15.704 1.00 94.56 185 VAL A N 1
ATOM 1431 C CA . VAL A 1 185 ? 24.882 0.474 14.678 1.00 94.56 185 VAL A CA 1
ATOM 1432 C C . VAL A 1 185 ? 25.758 1.370 13.798 1.00 94.56 185 VAL A C 1
ATOM 1434 O O . VAL A 1 185 ? 25.217 2.238 13.109 1.00 94.56 185 VAL A O 1
ATOM 1437 N N . PRO A 1 186 ? 27.096 1.212 13.810 1.00 94.94 186 PRO A N 1
ATOM 1438 C CA . PRO A 1 186 ? 27.955 1.926 12.876 1.00 94.94 186 PRO A CA 1
ATOM 1439 C C . PRO A 1 186 ? 27.745 1.383 11.459 1.00 94.94 186 PRO A C 1
ATOM 1441 O O . PRO A 1 186 ? 27.641 0.173 11.261 1.00 94.94 186 PRO A O 1
ATOM 1444 N N . ALA A 1 187 ? 27.697 2.280 10.477 1.00 94.38 187 ALA A N 1
ATOM 1445 C CA . ALA A 1 187 ? 27.603 1.925 9.068 1.00 94.38 187 ALA A CA 1
ATOM 1446 C C . ALA A 1 187 ? 28.901 2.298 8.347 1.00 94.38 187 ALA A C 1
ATOM 1448 O O . ALA A 1 187 ? 29.369 3.434 8.451 1.00 94.38 187 ALA A O 1
ATOM 1449 N N . ASP A 1 188 ? 29.453 1.347 7.597 1.00 94.06 188 ASP A N 1
ATOM 1450 C CA . ASP A 1 188 ? 30.578 1.601 6.705 1.00 94.06 188 ASP A CA 1
ATOM 1451 C C . ASP A 1 188 ? 30.110 2.295 5.422 1.00 94.06 188 ASP A C 1
ATOM 1453 O O . ASP A 1 188 ? 29.008 2.064 4.917 1.00 94.06 188 ASP A O 1
ATOM 1457 N N . ILE A 1 189 ? 30.980 3.130 4.853 1.00 93.88 189 ILE A N 1
ATOM 1458 C CA . ILE A 1 189 ? 30.736 3.743 3.548 1.00 93.88 189 ILE A CA 1
ATOM 1459 C C . ILE A 1 189 ? 31.117 2.729 2.469 1.00 93.88 189 ILE A C 1
ATOM 1461 O O . ILE A 1 189 ? 32.294 2.560 2.148 1.00 93.88 189 ILE A O 1
ATOM 1465 N N . ILE A 1 190 ? 30.114 2.075 1.889 1.00 94.44 190 ILE A N 1
ATOM 1466 C CA . ILE A 1 190 ? 30.283 1.198 0.728 1.00 94.44 190 ILE A CA 1
ATOM 1467 C C . ILE A 1 190 ? 29.895 1.933 -0.566 1.00 94.44 190 ILE A C 1
ATOM 1469 O O . ILE A 1 190 ? 28.935 2.708 -0.572 1.00 94.44 190 ILE A O 1
ATOM 1473 N N . PRO A 1 191 ? 30.632 1.739 -1.675 1.00 91.12 191 PRO A N 1
ATOM 1474 C CA . PRO A 1 191 ? 30.272 2.344 -2.951 1.00 91.12 191 PRO A CA 1
ATOM 1475 C C . PRO A 1 191 ? 28.995 1.714 -3.523 1.00 91.12 191 PRO A C 1
ATOM 1477 O O . PRO A 1 191 ? 28.713 0.540 -3.294 1.00 91.12 191 PRO A O 1
ATOM 1480 N N . ALA A 1 192 ? 28.253 2.480 -4.326 1.00 91.44 192 ALA A N 1
ATOM 1481 C CA . ALA A 1 192 ? 27.122 1.951 -5.085 1.00 91.44 192 ALA A CA 1
ATOM 1482 C C . ALA A 1 192 ? 27.577 0.892 -6.106 1.00 91.44 192 ALA A C 1
ATOM 1484 O O . ALA A 1 192 ? 28.657 1.012 -6.691 1.00 91.44 192 ALA A O 1
ATOM 1485 N N . ASN A 1 193 ? 26.719 -0.101 -6.366 1.00 92.12 193 ASN A N 1
ATOM 1486 C CA . ASN A 1 193 ? 26.988 -1.163 -7.345 1.00 92.12 193 ASN A CA 1
ATOM 1487 C C . ASN A 1 193 ? 27.155 -0.616 -8.773 1.00 92.12 193 ASN A C 1
ATOM 1489 O O . ASN A 1 193 ? 27.972 -1.125 -9.534 1.00 92.12 193 ASN A O 1
ATOM 1493 N N . ALA A 1 194 ? 26.397 0.427 -9.127 1.00 91.75 194 ALA A N 1
ATOM 1494 C CA . ALA A 1 194 ? 26.533 1.144 -10.389 1.00 91.75 194 ALA A CA 1
ATOM 1495 C C . ALA A 1 194 ? 27.316 2.441 -10.157 1.00 91.75 194 ALA A C 1
ATOM 1497 O O . ALA A 1 194 ? 26.893 3.308 -9.388 1.00 91.75 194 ALA A O 1
ATOM 1498 N N . ARG A 1 195 ? 28.462 2.576 -10.829 1.00 94.44 195 ARG A N 1
ATOM 1499 C CA . ARG A 1 195 ? 29.302 3.776 -10.789 1.00 94.44 195 ARG A CA 1
ATOM 1500 C C . ARG A 1 195 ? 29.459 4.339 -12.198 1.00 94.44 195 ARG A C 1
ATOM 1502 O O . ARG A 1 195 ? 29.550 3.544 -13.129 1.00 94.44 195 ARG A O 1
ATOM 1509 N N . PRO A 1 196 ? 29.537 5.672 -12.355 1.00 95.81 196 PRO A N 1
ATOM 1510 C CA . PRO A 1 196 ? 29.828 6.262 -13.648 1.00 95.81 196 PRO A CA 1
ATOM 1511 C C . PRO A 1 196 ? 31.165 5.775 -14.206 1.00 95.81 196 PRO A C 1
ATOM 1513 O O . PRO A 1 196 ? 32.143 5.640 -13.464 1.00 95.81 196 PRO A O 1
ATOM 1516 N N . ASP A 1 197 ? 31.205 5.556 -15.512 1.00 96.06 197 ASP A N 1
ATOM 1517 C CA . ASP A 1 197 ? 32.402 5.172 -16.256 1.00 96.06 197 ASP A CA 1
ATOM 1518 C C . ASP A 1 197 ? 32.501 5.956 -17.577 1.00 96.06 197 ASP A C 1
ATOM 1520 O O . ASP A 1 197 ? 31.789 6.937 -17.792 1.00 96.06 197 ASP A O 1
ATOM 1524 N N . ALA A 1 198 ? 33.416 5.559 -18.464 1.00 97.50 198 ALA A N 1
ATOM 1525 C CA . ALA A 1 198 ? 33.607 6.240 -19.744 1.00 97.50 198 ALA A CA 1
ATOM 1526 C C . ALA A 1 198 ? 32.402 6.115 -20.699 1.00 97.50 198 ALA A C 1
ATOM 1528 O O . ALA A 1 198 ? 32.207 6.993 -21.537 1.00 97.50 198 ALA A O 1
ATOM 1529 N N . SER A 1 199 ? 31.609 5.046 -20.582 1.00 97.75 199 SER A N 1
ATOM 1530 C CA . SER A 1 199 ? 30.408 4.814 -21.395 1.00 97.75 199 SER A CA 1
ATOM 1531 C C . SER A 1 199 ? 29.171 5.475 -20.776 1.00 97.75 199 SER A C 1
ATOM 1533 O O . SER A 1 199 ? 28.305 5.954 -21.504 1.00 97.75 199 SER A O 1
ATOM 1535 N N . PHE A 1 200 ? 29.107 5.550 -19.441 1.00 96.38 200 PHE A N 1
ATOM 1536 C CA . PHE A 1 200 ? 28.015 6.143 -18.667 1.00 96.38 200 PHE A CA 1
ATOM 1537 C C . PHE A 1 200 ? 28.557 7.174 -17.657 1.00 96.38 200 PHE A C 1
ATOM 1539 O O . PHE A 1 200 ? 28.628 6.889 -16.462 1.00 96.38 200 PHE A O 1
ATOM 1546 N N . PRO A 1 201 ? 28.950 8.387 -18.090 1.00 97.00 201 PRO A N 1
ATOM 1547 C CA . PRO A 1 201 ? 29.698 9.329 -17.248 1.00 97.00 201 PRO A CA 1
ATOM 1548 C C . PRO A 1 201 ? 28.843 10.125 -16.246 1.00 97.00 201 PRO A C 1
ATOM 1550 O O . PRO A 1 201 ? 29.388 10.910 -15.469 1.00 97.00 201 PRO A O 1
ATOM 1553 N N . PHE A 1 202 ? 27.518 9.957 -16.247 1.00 96.62 202 PHE A N 1
ATOM 1554 C CA . PHE A 1 202 ? 26.590 10.736 -15.423 1.00 96.62 202 PHE A CA 1
ATOM 1555 C C . PHE A 1 202 ? 25.886 9.886 -14.364 1.00 96.62 202 PHE A C 1
ATOM 1557 O O . PHE A 1 202 ? 25.629 8.702 -14.562 1.00 96.62 202 PHE A O 1
ATOM 1564 N N . VAL A 1 203 ? 25.516 10.529 -13.254 1.00 96.06 203 VAL A N 1
ATOM 1565 C CA . VAL A 1 203 ? 24.607 9.966 -12.248 1.00 96.06 203 VAL A CA 1
ATOM 1566 C C . VAL A 1 203 ? 23.193 10.452 -12.551 1.00 96.06 203 VAL A C 1
ATOM 1568 O O . VAL A 1 203 ? 22.949 11.656 -12.603 1.00 96.06 203 VAL A O 1
ATOM 1571 N N . LEU A 1 204 ? 22.266 9.515 -12.737 1.00 94.94 204 LEU A N 1
ATOM 1572 C CA . LEU A 1 204 ? 20.844 9.806 -12.890 1.00 94.94 204 LEU A CA 1
ATOM 1573 C C . LEU A 1 204 ? 20.153 9.784 -11.523 1.00 94.94 204 LEU A C 1
ATOM 1575 O O . LEU A 1 204 ? 20.360 8.864 -10.735 1.00 94.94 204 LEU A O 1
ATOM 1579 N N . ILE A 1 205 ? 19.302 10.777 -11.269 1.00 94.69 205 ILE A N 1
ATOM 1580 C CA . ILE A 1 205 ? 18.457 10.857 -10.075 1.00 94.69 205 ILE A CA 1
ATOM 1581 C C . ILE A 1 205 ? 17.030 11.165 -10.527 1.00 94.69 205 ILE A C 1
ATOM 1583 O O . ILE A 1 205 ? 16.810 12.074 -11.326 1.00 94.69 205 ILE A O 1
ATOM 1587 N N . THR A 1 206 ? 16.060 10.420 -10.004 1.00 93.44 206 THR A N 1
ATOM 1588 C CA . THR A 1 206 ? 14.628 10.677 -10.198 1.00 93.44 206 THR A CA 1
ATOM 1589 C C . THR A 1 206 ? 14.059 11.419 -8.992 1.00 93.44 206 THR A C 1
ATOM 1591 O O . THR A 1 206 ? 14.471 11.172 -7.859 1.00 93.44 206 THR A O 1
ATOM 1594 N N . GLY A 1 207 ? 13.094 12.310 -9.215 1.00 94.12 207 GLY A N 1
ATOM 1595 C CA . GLY A 1 207 ? 12.487 13.130 -8.167 1.00 94.12 207 GLY A CA 1
ATOM 1596 C C . GLY A 1 207 ? 10.977 13.262 -8.324 1.00 94.12 207 GLY A C 1
ATOM 1597 O O . GLY A 1 207 ? 10.374 12.664 -9.211 1.00 94.12 207 GLY A O 1
ATOM 1598 N N . ARG A 1 208 ? 10.369 14.054 -7.439 1.00 94.44 208 ARG A N 1
ATOM 1599 C CA . ARG A 1 208 ? 8.930 14.343 -7.424 1.00 94.44 208 ARG A CA 1
ATOM 1600 C C . ARG A 1 208 ? 8.701 15.825 -7.703 1.00 94.44 208 ARG A C 1
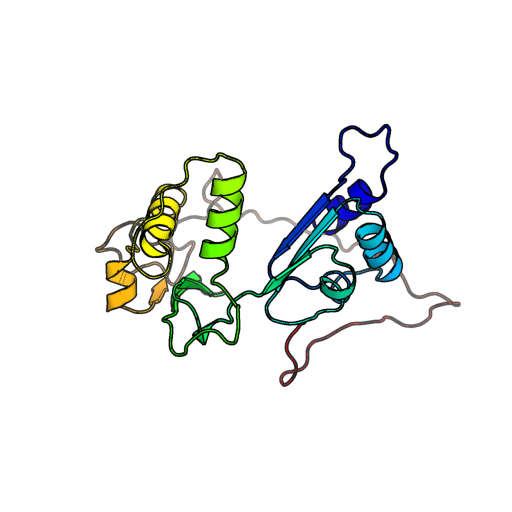ATOM 1602 O O . ARG A 1 208 ? 9.557 16.644 -7.372 1.00 94.44 208 ARG A O 1
ATOM 1609 N N . GLN A 1 209 ? 7.551 16.151 -8.281 1.00 95.62 209 GLN A N 1
ATOM 1610 C CA . GLN A 1 209 ? 7.084 17.527 -8.459 1.00 95.62 209 GLN A CA 1
ATOM 1611 C C . GLN A 1 209 ? 5.875 17.770 -7.554 1.00 95.62 209 GLN A C 1
ATOM 1613 O O . GLN A 1 209 ? 5.203 16.820 -7.165 1.00 95.62 209 GLN A O 1
ATOM 1618 N N . LEU A 1 210 ? 5.629 19.023 -7.172 1.00 95.00 210 LEU A N 1
ATOM 1619 C CA . LEU A 1 210 ? 4.555 19.360 -6.234 1.00 95.00 210 LEU A CA 1
ATOM 1620 C C . LEU A 1 210 ? 3.173 19.172 -6.875 1.00 95.00 210 LEU A C 1
ATOM 1622 O O . LEU A 1 210 ? 2.237 18.719 -6.226 1.00 95.00 210 LEU A O 1
ATOM 1626 N N . GLU A 1 211 ? 3.066 19.526 -8.150 1.00 96.50 211 GLU A N 1
ATOM 1627 C CA . GLU A 1 211 ? 1.829 19.570 -8.925 1.00 96.50 211 GLU A CA 1
ATOM 1628 C C . GLU A 1 211 ? 1.402 18.189 -9.436 1.00 96.50 211 GLU A C 1
ATOM 1630 O O . GLU A 1 211 ? 0.225 17.969 -9.719 1.00 96.50 211 GLU A O 1
ATOM 1635 N N . HIS A 1 212 ? 2.355 17.263 -9.559 1.00 94.12 212 HIS A N 1
ATOM 1636 C CA . HIS A 1 212 ? 2.137 15.935 -10.115 1.00 94.12 212 HIS A CA 1
ATOM 1637 C C . HIS A 1 212 ? 2.300 14.872 -9.037 1.00 94.12 212 HIS A C 1
ATOM 1639 O O . HIS A 1 212 ? 3.372 14.708 -8.449 1.00 94.12 212 HIS A O 1
ATOM 1645 N N . TRP A 1 213 ? 1.224 14.123 -8.806 1.00 90.00 213 TRP A N 1
ATOM 1646 C CA . TRP A 1 213 ? 1.275 12.942 -7.961 1.00 90.00 213 TRP A CA 1
ATOM 1647 C C . TRP A 1 213 ? 1.867 11.750 -8.714 1.00 90.00 213 TRP A C 1
ATOM 1649 O O . TRP A 1 213 ? 2.021 11.776 -9.937 1.00 90.00 213 TRP A O 1
ATOM 1659 N N . HIS A 1 214 ? 2.208 10.705 -7.962 1.00 87.31 214 HIS A N 1
ATOM 1660 C CA . HIS A 1 214 ? 2.549 9.417 -8.558 1.00 87.31 214 HIS A CA 1
ATOM 1661 C C . HIS A 1 214 ? 1.333 8.841 -9.268 1.00 87.31 214 HIS A C 1
ATOM 1663 O O . HIS A 1 214 ? 0.197 9.246 -9.016 1.00 87.31 214 HIS A O 1
ATOM 1669 N N . THR A 1 215 ? 1.631 7.931 -10.183 1.00 84.88 215 THR A N 1
ATOM 1670 C CA . THR A 1 215 ? 0.629 7.145 -10.889 1.00 84.88 215 THR A CA 1
ATOM 1671 C C . THR A 1 215 ? -0.286 6.379 -9.941 1.00 84.88 215 THR A C 1
ATOM 1673 O O . THR A 1 215 ? 0.141 6.060 -8.810 1.00 84.88 215 THR A O 1
#

Foldseek 3Di:
DLVVLLVLLVDDPPDPSRAQEDEAEADAQCPPPPPNVSSLVSLLSHNAYEYEHCDCHPSVVSHPYYAHAFDQLAAWAWDADPLQKTFTGDRDDHGPDRHDHPLQVVVVVCVVVVHPDDQDDPRNNRQVVVCVVLVVVLQWCVQPHPVNCVVVRIAHIPDNHVPGSHDSDPLPPFDPDPVRHDDDDDDDDDDDPDDADPVRNDDDDDDDDPVDDDD

Solvent-accessible surface area (backbone atoms only — not comparable to full-atom values): 12895 Å² total; per-residue (Å²): 103,80,68,57,54,37,55,25,28,65,41,56,92,85,44,92,74,42,38,49,59,50,80,45,70,77,70,38,54,47,72,74,44,80,60,51,66,61,39,40,50,22,58,66,60,34,79,39,34,37,25,34,32,76,61,91,40,73,35,43,73,63,32,81,39,74,45,54,28,44,56,75,53,39,34,58,48,73,49,72,50,95,76,35,32,43,31,56,44,58,57,76,49,81,53,64,92,82,35,38,48,63,63,46,54,52,50,55,52,39,49,74,73,70,44,91,80,78,57,62,65,69,76,64,6,45,63,49,51,49,52,52,49,23,64,77,38,39,89,36,36,44,19,61,44,65,70,51,34,73,74,61,41,51,49,29,39,48,16,70,34,81,85,48,84,37,34,82,70,78,64,86,87,45,38,101,43,101,84,35,54,85,83,88,76,90,80,81,93,71,81,68,92,79,69,66,43,95,90,47,74,65,88,88,82,88,86,84,56,94,90,52,76,81,128

Nearest PDB structures (foldseek):
  7vw6-assembly1_A  TM=9.560E-01  e=2.069E-20  Methylorubrum extorquens AM1
  8j83-assembly1_A  TM=9.683E-01  e=1.028E-19  Methylorubrum extorquens AM1
  7bkb-assembly1_D  TM=9.223E-01  e=1.459E-14  Methanospirillum hungatei JF-1
  7qv7-assembly1_S  TM=8.691E-01  e=1.648E-15  Thermoanaerobacter kivui
  2iv2-assembly1_X  TM=9.220E-01  e=5.289E-13  Escherichia coli

Mean predicted aligned error: 4.57 Å

Radius of gyration: 21.97 Å; Cα contacts (8 Å, |Δi|>4): 295; chains: 1; bounding box: 57×46×50 Å

Sequence (215 aa):
TVVESRDKALADDSDPHKVHGMYIMGENPAMSDPDLNHARHALASLKHLVVQDIFMTETAWLADVVLPATTWPEKDGTVSNTDRMVQLGKKAIDPPGQAKPDLWIIQQIARRMGLNWNYAGESDGVAAVYEEMRQAMHAAISGITWERLQRESSVTYPCLSAEDPGAPTVFLDHFATDDGRVHLVPADIIPANARPDASFPFVLITGRQLEHWHT

pLDDT: mean 94.66, std 5.03, range [52.41, 98.62]